Protein AF-A0AAN6DQ39-F1 (afdb_monomer)

Foldseek 3Di:
DDDDDDDPVVVVLVVLLLVLQQLAWEFEWEAFQLAWIFHTDIDRSNQPLFPVSVVVRCVVPAVLLVDCSFQPDPVSSVPVVVFWQAKKKWWAQQAPPDDPQSLQFLTDIDGPVPRVVSNVRCCRPRRVGDDSYIYMYIYTYNPQGDDVSVVVVSVVNRCVRNVNDFSDRDYDDDPDDPVRIDDDDGPDVRRDDDDRPDLPPRDPDDPSSVVVCVVVVVDDDPDPPPPPPDD

Organism: NCBI:txid2486360

Secondary structure (DSSP, 8-state):
-----SSHHHHHHHHHHHHHHHH-EEEEEEEETTTEEPPPEEEEGGG-SSHHHHHHHHHTTS-GGG-HHHH-SHHHHS-TTSSSPPPEEEEE----SS-HHHHH-SEEEEETT-HHHHHHHHIIIIIS---SEEEEEEEE-SS--SHHHHHHHHHHHHHHHTTSS--PPPPPP-SS--TT-B----HHHHSPPP--S-TTTT-TT-HHHHHHHHHTT-S--S---------

Sequence (231 aa):
MEGVQTESSFAAKASNHSERSANVVFQVRVVGNNHNTTPFTMVQASKARKRDELWDEVVAKVPIVMDERYIGTEQQAANPFHGSSPPLYLLQETCTTQSHRMLHTRWAVMAWENASEYSRWYQRNVNEGTSNTLKIEIHFQNNLVGNEEYFKHYDVLVDAGLGKVTLEYHLVAPMEVNPFIAVVPGTSEWFPERDAIDYLAAGGGCPICKEKAETLGLTSGRNGKKKKAKR

Structure (mmCIF, N/CA/C/O backbone):
data_AF-A0AAN6DQ39-F1
#
_entry.id   AF-A0AAN6DQ39-F1
#
loop_
_atom_site.group_PDB
_atom_site.id
_atom_site.type_symbol
_atom_site.label_atom_id
_atom_site.label_alt_id
_atom_site.label_comp_id
_atom_site.label_asym_id
_atom_site.label_entity_id
_atom_site.label_seq_id
_atom_site.pdbx_PDB_ins_code
_atom_site.Cartn_x
_atom_site.Cartn_y
_atom_site.Cartn_z
_atom_site.occupancy
_atom_site.B_iso_or_equiv
_atom_site.auth_seq_id
_atom_site.auth_comp_id
_atom_site.auth_asym_id
_atom_site.auth_atom_id
_atom_site.pdbx_PDB_model_num
ATOM 1 N N . MET A 1 1 ? -19.027 -31.924 38.263 1.00 41.41 1 MET A N 1
ATOM 2 C CA . MET A 1 1 ? -19.445 -31.910 36.847 1.00 41.41 1 MET A CA 1
ATOM 3 C C . MET A 1 1 ? -19.034 -30.560 36.293 1.00 41.41 1 MET A C 1
ATOM 5 O O . MET A 1 1 ? -19.750 -29.590 36.491 1.00 41.41 1 MET A O 1
ATOM 9 N N . GLU A 1 2 ? -17.828 -30.478 35.739 1.00 39.72 2 GLU A N 1
ATOM 10 C CA . GLU A 1 2 ? -17.301 -29.252 35.132 1.00 39.72 2 GLU A CA 1
ATOM 11 C C . GLU A 1 2 ? -17.678 -29.244 33.650 1.00 39.72 2 GLU A C 1
ATOM 13 O O . GLU A 1 2 ? -17.518 -30.242 32.947 1.00 39.72 2 GLU A O 1
ATOM 18 N N . GLY A 1 3 ? -18.304 -28.147 33.228 1.0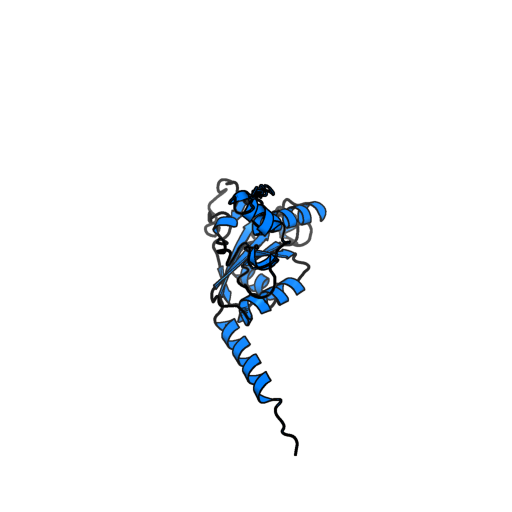0 45.66 3 GLY A N 1
ATOM 19 C CA . GLY A 1 3 ? -18.950 -28.008 31.932 1.00 45.66 3 GLY A CA 1
ATOM 20 C C . GLY A 1 3 ? -17.957 -27.799 30.796 1.00 45.66 3 GLY A C 1
ATOM 21 O O . GLY A 1 3 ? -17.109 -26.913 30.838 1.00 45.66 3 GLY A O 1
ATOM 22 N N . VAL A 1 4 ? -18.135 -28.602 29.752 1.00 52.88 4 VAL A N 1
ATOM 23 C CA . VAL A 1 4 ? -17.504 -28.480 28.439 1.00 52.88 4 VAL A CA 1
ATOM 24 C C . VAL A 1 4 ? -18.053 -27.228 27.741 1.00 52.88 4 VAL A C 1
ATOM 26 O O . VAL A 1 4 ? -19.181 -27.220 27.253 1.00 52.88 4 VAL A O 1
ATOM 29 N N . GLN A 1 5 ? -17.263 -26.155 27.700 1.00 53.72 5 GLN A N 1
ATOM 30 C CA . GLN A 1 5 ? -17.493 -24.976 26.856 1.00 53.72 5 GLN A CA 1
ATOM 31 C C . GLN A 1 5 ? -16.204 -24.632 26.106 1.00 53.72 5 GLN A C 1
ATOM 33 O O . GLN A 1 5 ? -15.481 -23.727 26.509 1.00 53.72 5 GLN A O 1
ATOM 38 N N . THR A 1 6 ? -15.889 -25.330 25.013 1.00 53.44 6 THR A N 1
ATOM 39 C CA . THR A 1 6 ? -14.708 -24.952 24.208 1.00 53.44 6 THR A CA 1
ATOM 40 C C . THR A 1 6 ? -14.838 -25.109 22.697 1.00 53.44 6 THR A C 1
ATOM 42 O O . THR A 1 6 ? -14.035 -24.507 21.997 1.00 53.44 6 THR A O 1
ATOM 45 N N . GLU A 1 7 ? -15.841 -25.793 22.142 1.00 53.00 7 GLU A N 1
ATOM 46 C CA . GLU A 1 7 ? -15.842 -26.048 20.685 1.00 53.00 7 GLU A CA 1
ATOM 47 C C . GLU A 1 7 ? -16.740 -25.105 19.862 1.00 53.00 7 GLU A C 1
ATOM 49 O O . GLU A 1 7 ? -16.399 -24.772 18.726 1.00 53.00 7 GLU A O 1
ATOM 54 N N . SER A 1 8 ? -17.837 -24.572 20.418 1.00 54.66 8 SER A N 1
ATOM 55 C CA . SER A 1 8 ? -18.773 -23.752 19.620 1.00 54.66 8 SER A CA 1
ATOM 56 C C . SER A 1 8 ? -18.291 -22.318 19.348 1.00 54.66 8 SER A C 1
ATOM 58 O O . SER A 1 8 ? -18.644 -21.730 18.326 1.00 54.66 8 SER A O 1
ATOM 60 N N . SER A 1 9 ? -17.446 -21.748 20.216 1.00 55.12 9 SER A N 1
ATOM 61 C CA . SER A 1 9 ? -16.975 -20.360 20.080 1.00 55.12 9 SER A CA 1
ATOM 62 C C . SER A 1 9 ? -15.869 -20.193 19.032 1.00 55.12 9 SER A C 1
ATOM 64 O O . SER A 1 9 ? -15.769 -19.136 18.405 1.00 55.12 9 SER A O 1
ATOM 66 N N . PHE A 1 10 ? -15.065 -21.235 18.796 1.00 54.59 10 PHE A N 1
ATOM 67 C CA . PHE A 1 10 ? -14.030 -21.236 17.760 1.00 54.59 10 PHE A CA 1
ATOM 68 C C . PHE A 1 10 ? -14.623 -21.406 16.359 1.00 54.59 10 PHE A C 1
ATOM 70 O O . PHE A 1 10 ? -14.212 -20.696 15.441 1.00 54.59 10 PHE A O 1
ATOM 77 N N . ALA A 1 11 ? -15.634 -22.268 16.203 1.00 57.00 11 ALA A N 1
ATOM 78 C CA . ALA A 1 11 ? -16.328 -22.452 14.929 1.00 57.00 11 ALA A CA 1
ATOM 79 C C . ALA A 1 11 ? -17.027 -21.160 14.460 1.00 57.00 11 ALA A C 1
ATOM 81 O O . ALA A 1 11 ? -16.877 -20.769 13.304 1.00 57.00 11 ALA A O 1
ATOM 82 N N . ALA A 1 12 ? -17.699 -20.445 15.370 1.00 58.09 12 ALA A N 1
ATOM 83 C CA . ALA A 1 12 ? -18.373 -19.181 15.060 1.00 58.09 12 ALA A CA 1
ATOM 84 C C . ALA A 1 12 ? -17.400 -18.037 14.703 1.00 58.09 12 ALA A C 1
ATOM 86 O O . ALA A 1 12 ? -17.708 -17.185 13.871 1.00 58.09 12 ALA A O 1
ATOM 87 N N . LYS A 1 13 ? -16.200 -18.001 15.301 1.00 58.19 13 LYS A N 1
ATOM 88 C CA . LYS A 1 13 ? -15.166 -17.023 14.918 1.00 58.19 13 LYS A CA 1
ATOM 89 C C . LYS A 1 13 ? -14.570 -17.335 13.544 1.00 58.19 13 LYS A C 1
ATOM 91 O O . LYS A 1 13 ? -14.389 -16.422 12.742 1.00 58.19 13 LYS A O 1
ATOM 96 N N . ALA A 1 14 ? -14.297 -18.607 13.254 1.00 60.47 14 ALA A N 1
ATOM 97 C CA . ALA A 1 14 ? -13.744 -19.024 11.966 1.00 60.47 14 ALA A CA 1
ATOM 98 C C . ALA A 1 14 ? -14.723 -18.789 10.798 1.00 60.47 14 ALA A C 1
ATOM 100 O O . ALA A 1 14 ? -14.299 -18.312 9.743 1.00 60.47 14 ALA A O 1
ATOM 101 N N . SER A 1 15 ? -16.025 -19.049 10.991 1.00 60.03 15 SER A N 1
ATOM 102 C CA . SER A 1 15 ? -17.050 -18.785 9.969 1.00 60.03 15 SER A CA 1
ATOM 103 C C . SER A 1 15 ? -17.153 -17.292 9.646 1.00 60.03 15 SER A C 1
ATOM 105 O O . SER A 1 15 ? -17.076 -16.918 8.474 1.00 60.03 15 SER A O 1
ATOM 107 N N . ASN A 1 16 ? -17.188 -16.440 10.678 1.00 62.53 16 ASN A N 1
ATOM 108 C CA . ASN A 1 16 ? -17.304 -14.986 10.535 1.00 62.53 16 ASN A CA 1
ATOM 109 C C . ASN A 1 16 ? -16.099 -14.353 9.821 1.00 62.53 16 ASN A C 1
ATOM 111 O O . ASN A 1 16 ? -16.268 -13.427 9.027 1.00 62.53 16 ASN A O 1
ATOM 115 N N . HIS A 1 17 ? -14.879 -14.854 10.051 1.00 66.62 17 HIS A N 1
ATOM 116 C CA . HIS A 1 17 ? -13.700 -14.382 9.316 1.00 66.62 17 HIS A CA 1
ATOM 117 C C . HIS A 1 17 ? -13.766 -14.744 7.826 1.00 66.62 17 HIS A C 1
ATOM 119 O O . HIS A 1 17 ? -13.410 -13.926 6.974 1.00 66.62 17 HIS A O 1
ATOM 125 N N . SER A 1 18 ? -14.254 -15.944 7.496 1.00 68.00 18 SER A N 1
ATOM 126 C CA . SER A 1 18 ? -14.355 -16.382 6.101 1.00 68.00 18 SER A CA 1
ATOM 127 C C . SER A 1 18 ? -15.387 -15.568 5.311 1.00 68.00 18 SER A C 1
ATOM 129 O O . SER A 1 18 ? -15.065 -15.096 4.219 1.00 68.00 18 SER A O 1
ATOM 131 N N . GLU A 1 19 ? -16.563 -15.305 5.892 1.00 77.38 19 GLU A N 1
ATOM 132 C CA . GLU A 1 19 ? -17.628 -14.511 5.266 1.00 77.38 19 GLU A CA 1
ATOM 133 C C . GLU A 1 19 ? -17.202 -13.060 5.067 1.00 77.38 19 GLU A C 1
ATOM 135 O O . GLU A 1 19 ? -17.445 -12.465 4.018 1.00 77.38 19 GLU A O 1
ATOM 140 N N . ARG A 1 20 ? -16.490 -12.496 6.045 1.00 82.44 20 ARG A N 1
ATOM 141 C CA . ARG A 1 20 ? -15.967 -11.139 5.929 1.00 82.44 20 ARG A CA 1
ATOM 142 C C . ARG A 1 20 ? -14.971 -11.011 4.782 1.00 82.44 20 ARG A C 1
ATOM 144 O O . ARG A 1 20 ? -15.120 -10.117 3.955 1.00 82.44 20 ARG A O 1
ATOM 151 N N . SER A 1 21 ? -13.995 -11.916 4.696 1.00 80.56 21 SER A N 1
ATOM 152 C CA . SER A 1 21 ? -12.990 -11.889 3.623 1.00 80.56 21 SER A CA 1
ATOM 153 C C . SER A 1 21 ? -13.599 -11.990 2.217 1.00 80.56 21 SER A C 1
ATOM 155 O O . SER A 1 21 ? -13.006 -11.505 1.259 1.00 80.56 21 SER A O 1
ATOM 157 N N . ALA A 1 22 ? -14.788 -12.587 2.082 1.00 84.81 22 ALA A N 1
ATOM 158 C CA . ALA A 1 22 ? -15.509 -12.669 0.813 1.00 84.81 22 ALA A CA 1
ATOM 159 C C . ALA A 1 22 ? -16.185 -11.348 0.400 1.00 84.81 22 ALA A C 1
ATOM 161 O O . ALA A 1 22 ? -16.478 -11.164 -0.778 1.00 84.81 22 ALA A O 1
ATOM 162 N N . ASN A 1 23 ? -16.415 -10.440 1.351 1.00 89.69 23 ASN A N 1
ATOM 163 C CA . ASN A 1 23 ? -17.083 -9.155 1.132 1.00 89.69 23 ASN A CA 1
ATOM 164 C C . ASN A 1 23 ? -16.107 -7.972 1.026 1.00 89.69 23 ASN A C 1
ATOM 166 O O . ASN A 1 23 ? -16.523 -6.868 0.676 1.00 89.69 23 ASN A O 1
ATOM 170 N N . VAL A 1 24 ? -14.825 -8.185 1.340 1.00 94.94 24 VAL A N 1
ATOM 171 C CA . VAL A 1 24 ? -13.783 -7.161 1.229 1.00 94.94 24 VAL A CA 1
ATOM 172 C C . VAL A 1 24 ? -13.125 -7.237 -0.145 1.00 94.94 24 VAL A C 1
ATOM 174 O O . VAL A 1 24 ? -12.650 -8.293 -0.563 1.00 94.94 24 VAL A O 1
ATOM 177 N N . VAL A 1 25 ? -13.031 -6.093 -0.819 1.00 97.12 25 VAL A N 1
ATOM 178 C CA . VAL A 1 25 ? -12.389 -5.957 -2.127 1.00 97.12 25 VAL A CA 1
ATOM 179 C C . VAL A 1 25 ? -11.150 -5.076 -2.029 1.00 97.12 25 VAL A C 1
ATOM 181 O O . VAL A 1 25 ? -11.150 -4.024 -1.391 1.00 97.12 25 VAL A O 1
ATOM 184 N N . PHE A 1 26 ? -10.088 -5.487 -2.708 1.00 97.38 26 PHE A N 1
ATOM 185 C CA . PHE A 1 26 ? -8.888 -4.697 -2.908 1.00 97.38 26 PHE A CA 1
ATOM 186 C C . PHE A 1 26 ? -8.977 -3.921 -4.221 1.00 97.38 26 PHE A C 1
ATOM 188 O O . PHE A 1 26 ? -9.155 -4.513 -5.285 1.00 97.38 26 PHE A O 1
ATOM 195 N N . GLN A 1 27 ? -8.822 -2.602 -4.137 1.00 96.00 27 GLN A N 1
ATOM 196 C CA . GLN A 1 27 ? -8.538 -1.723 -5.268 1.00 96.00 27 GLN A CA 1
ATOM 197 C C . GLN A 1 27 ? -7.024 -1.635 -5.431 1.00 96.00 27 GLN A C 1
ATOM 199 O O . GLN A 1 27 ? -6.362 -0.896 -4.698 1.00 96.00 27 GLN A O 1
ATOM 204 N N . VAL A 1 28 ? -6.480 -2.408 -6.366 1.00 94.56 28 VAL A N 1
ATOM 205 C CA . VAL A 1 28 ? -5.034 -2.518 -6.570 1.00 94.56 28 VAL A CA 1
ATOM 206 C C . VAL A 1 28 ? -4.621 -1.727 -7.799 1.00 94.56 28 VAL A C 1
ATOM 208 O O . VAL A 1 28 ? -5.199 -1.921 -8.862 1.00 94.56 28 VAL A O 1
ATOM 211 N N . ARG A 1 29 ? -3.598 -0.880 -7.692 1.00 91.25 29 ARG A N 1
ATOM 212 C CA . ARG A 1 29 ? -2.930 -0.286 -8.861 1.00 91.25 29 ARG A CA 1
ATOM 213 C C . ARG A 1 29 ? -1.435 -0.562 -8.832 1.00 91.25 29 ARG A C 1
ATOM 215 O O . ARG A 1 29 ? -0.848 -0.692 -7.759 1.00 91.25 29 ARG A O 1
ATOM 222 N N . VAL A 1 30 ? -0.825 -0.634 -10.008 1.00 88.81 30 VAL A N 1
ATOM 223 C CA . VAL A 1 30 ? 0.619 -0.821 -10.142 1.00 88.81 30 VAL A CA 1
ATOM 224 C C . VAL A 1 30 ? 1.261 0.500 -10.540 1.00 88.81 30 VAL A C 1
ATOM 226 O O . VAL A 1 30 ? 0.832 1.131 -11.505 1.00 88.81 30 VAL A O 1
ATOM 229 N N . VAL A 1 31 ? 2.283 0.911 -9.797 1.00 86.44 31 VAL A N 1
ATOM 230 C CA . VAL A 1 31 ? 3.047 2.143 -9.997 1.00 86.44 31 VAL A CA 1
ATOM 231 C C . VAL A 1 31 ? 4.426 1.767 -10.524 1.00 86.44 31 VAL A C 1
ATOM 233 O O . VAL A 1 31 ? 5.137 1.004 -9.883 1.00 86.44 31 VAL A O 1
ATOM 236 N N . GLY A 1 32 ? 4.803 2.277 -11.691 1.00 82.19 32 GLY A N 1
ATOM 237 C CA . GLY A 1 32 ? 6.118 2.072 -12.291 1.00 82.19 32 GLY A CA 1
ATOM 238 C C . GLY A 1 32 ? 6.957 3.338 -12.178 1.00 82.19 32 GLY A C 1
ATOM 239 O O . GLY A 1 32 ? 6.502 4.427 -12.532 1.00 82.19 32 GLY A O 1
ATOM 240 N N . ASN A 1 33 ? 8.166 3.188 -11.647 1.00 76.75 33 ASN A N 1
ATOM 241 C CA . ASN A 1 33 ? 9.208 4.200 -11.494 1.00 76.75 33 ASN A CA 1
ATOM 242 C C . ASN A 1 33 ? 8.775 5.502 -10.809 1.00 76.75 33 ASN A C 1
ATOM 244 O O . ASN A 1 33 ? 9.464 6.498 -10.950 1.00 76.75 33 ASN A O 1
ATOM 248 N N . ASN A 1 34 ? 7.644 5.540 -10.096 1.00 75.12 34 ASN A N 1
ATOM 249 C CA . ASN A 1 34 ? 6.987 6.779 -9.636 1.00 75.12 34 ASN A CA 1
ATOM 250 C C . ASN A 1 34 ? 6.564 7.746 -10.762 1.00 75.12 34 ASN A C 1
ATOM 252 O O . ASN A 1 34 ? 6.410 8.940 -10.518 1.00 75.12 34 ASN A O 1
ATOM 256 N N . HIS A 1 35 ? 6.371 7.261 -11.988 1.00 72.75 35 HIS A N 1
ATOM 257 C CA . HIS A 1 35 ? 5.976 8.106 -13.125 1.00 72.75 35 HIS A CA 1
ATOM 258 C C . HIS A 1 35 ? 4.652 7.665 -13.754 1.00 72.75 35 HIS A C 1
ATOM 260 O O . HIS A 1 35 ? 3.896 8.494 -14.258 1.00 72.75 35 HIS A O 1
ATOM 266 N N . ASN A 1 36 ? 4.348 6.367 -13.723 1.00 74.75 36 ASN A N 1
ATOM 267 C CA . ASN A 1 36 ? 3.198 5.796 -14.419 1.00 74.75 36 ASN A CA 1
ATOM 268 C C . ASN A 1 36 ? 2.404 4.854 -13.520 1.00 74.75 36 ASN A C 1
ATOM 270 O O . ASN A 1 36 ? 2.964 4.132 -12.699 1.00 74.75 36 ASN A O 1
ATOM 274 N N . THR A 1 37 ? 1.085 4.835 -13.702 1.00 80.38 37 THR A N 1
ATOM 275 C CA . THR A 1 37 ? 0.186 3.972 -12.934 1.00 80.38 37 THR A CA 1
ATOM 276 C C . THR A 1 37 ? -0.789 3.245 -13.844 1.00 80.38 37 THR A C 1
ATOM 278 O O . THR A 1 37 ? -1.296 3.812 -14.811 1.00 80.38 37 THR A O 1
ATOM 281 N N . THR A 1 38 ? -1.108 2.003 -13.514 1.00 82.81 38 THR A N 1
ATOM 282 C CA . THR A 1 38 ? -2.198 1.290 -14.183 1.00 82.81 38 THR A CA 1
ATOM 283 C C . THR A 1 38 ? -3.546 1.784 -13.644 1.00 82.81 38 THR A C 1
ATOM 285 O O . THR A 1 38 ? -3.616 2.240 -12.495 1.00 82.81 38 THR A O 1
ATOM 288 N N . PRO A 1 39 ? -4.651 1.656 -14.403 1.00 82.38 39 PRO A N 1
ATOM 289 C CA . PRO A 1 39 ? -5.986 1.647 -13.830 1.00 82.38 39 PRO A CA 1
ATOM 290 C C . PRO A 1 39 ? -6.047 0.668 -12.657 1.00 82.38 39 PRO A C 1
ATOM 292 O O . PRO A 1 39 ? -5.315 -0.331 -12.621 1.00 82.38 39 PRO A O 1
ATOM 295 N N . PHE A 1 40 ? -6.915 0.953 -11.688 1.00 88.88 40 PHE A N 1
ATOM 296 C CA . PHE A 1 40 ? -7.095 0.028 -10.582 1.00 88.88 40 PHE A CA 1
ATOM 297 C C . PHE A 1 40 ? -7.793 -1.244 -11.073 1.00 88.88 40 PHE A C 1
ATOM 299 O O . PHE A 1 40 ? -8.723 -1.204 -11.879 1.00 88.88 40 PHE A O 1
ATOM 306 N N . THR A 1 41 ? -7.359 -2.379 -10.546 1.00 91.62 41 THR A N 1
ATOM 307 C CA . THR A 1 41 ? -8.012 -3.670 -10.705 1.00 91.62 41 THR A CA 1
ATOM 308 C C . THR A 1 41 ? -8.645 -4.092 -9.388 1.00 91.62 41 THR A C 1
ATOM 310 O O . THR A 1 41 ? -8.163 -3.746 -8.306 1.00 91.62 41 THR A O 1
ATOM 313 N N . MET A 1 42 ? -9.746 -4.830 -9.483 1.00 95.94 42 MET A N 1
ATOM 314 C CA . MET A 1 42 ? -10.457 -5.346 -8.320 1.00 95.94 42 MET A CA 1
ATOM 315 C C . MET A 1 42 ? -10.000 -6.776 -8.031 1.00 95.94 42 MET A C 1
ATOM 317 O O . MET A 1 42 ? -10.070 -7.668 -8.887 1.00 95.94 42 MET A O 1
ATOM 321 N N . VAL A 1 43 ? -9.547 -7.008 -6.802 1.00 96.62 43 VAL A N 1
ATOM 322 C CA . VAL A 1 43 ? -9.164 -8.333 -6.305 1.00 96.62 43 VAL A CA 1
ATOM 323 C C . VAL A 1 43 ? -9.986 -8.640 -5.064 1.00 96.62 43 VAL A C 1
ATOM 325 O O . VAL A 1 43 ? -10.045 -7.840 -4.140 1.00 96.62 43 VAL A O 1
ATOM 328 N N . GLN A 1 44 ? -10.643 -9.795 -5.038 1.00 97.19 44 GLN A N 1
ATOM 329 C CA . GLN A 1 44 ? -11.378 -10.219 -3.848 1.00 97.19 44 GLN A CA 1
ATOM 330 C C . GLN A 1 44 ? -10.397 -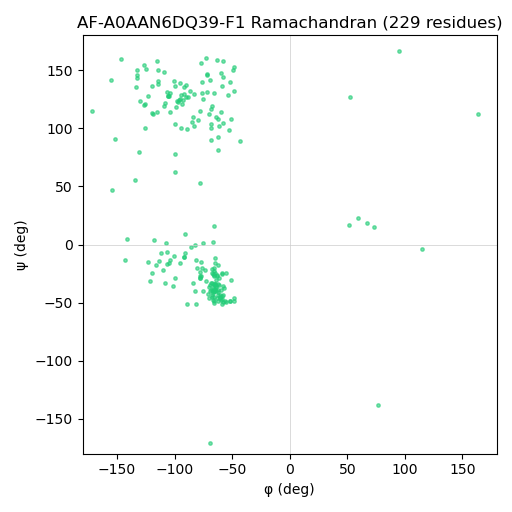10.628 -2.751 1.00 97.19 44 GLN A C 1
ATOM 332 O O . GLN A 1 44 ? -9.502 -11.433 -3.010 1.00 97.19 44 GLN A O 1
ATOM 337 N N . ALA A 1 45 ? -10.582 -10.133 -1.525 1.00 96.56 45 ALA A N 1
ATOM 338 C CA . ALA A 1 45 ? -9.665 -10.435 -0.427 1.00 96.56 45 ALA A CA 1
ATOM 339 C C . ALA A 1 45 ? -9.619 -11.938 -0.107 1.00 96.56 45 ALA A C 1
ATOM 341 O O . ALA A 1 45 ? -8.582 -12.453 0.312 1.00 96.56 45 ALA A O 1
ATOM 342 N N . SER A 1 46 ? -10.708 -12.672 -0.355 1.00 95.62 46 SER A N 1
ATOM 343 C CA . SER A 1 46 ? -10.759 -14.131 -0.204 1.00 95.62 46 SER A CA 1
ATOM 344 C C . SER A 1 46 ? -9.815 -14.891 -1.142 1.00 95.62 46 SER A C 1
ATOM 346 O O . SER A 1 46 ? -9.399 -15.994 -0.792 1.00 95.62 46 SER A O 1
ATOM 348 N N . LYS A 1 47 ? -9.472 -14.307 -2.298 1.00 96.06 47 LYS A N 1
ATOM 349 C CA . LYS A 1 47 ? -8.550 -14.869 -3.299 1.00 96.06 47 LYS A CA 1
ATOM 350 C C . LYS A 1 47 ? -7.099 -14.445 -3.094 1.00 96.06 47 LYS A C 1
ATOM 352 O O . LYS A 1 47 ? -6.229 -14.924 -3.800 1.00 96.06 47 LYS A O 1
ATOM 357 N N . ALA A 1 48 ? -6.861 -13.531 -2.162 1.00 96.06 48 ALA A N 1
ATOM 358 C CA . ALA A 1 48 ? -5.580 -12.887 -1.935 1.00 96.06 48 ALA A CA 1
ATOM 359 C C . ALA A 1 48 ? -5.277 -12.881 -0.431 1.00 96.06 48 ALA A C 1
ATOM 361 O O . ALA A 1 48 ? -5.107 -11.830 0.176 1.00 96.06 48 ALA A O 1
ATOM 362 N N . ARG A 1 49 ? -5.287 -14.059 0.205 1.00 95.12 49 ARG A N 1
ATOM 363 C CA . ARG A 1 49 ? -5.018 -14.196 1.650 1.00 95.12 49 ARG A CA 1
ATOM 364 C C . ARG A 1 49 ? -3.530 -14.111 1.953 1.00 95.12 49 ARG A C 1
ATOM 366 O O . ARG A 1 49 ? -3.142 -13.773 3.070 1.00 95.12 49 ARG A O 1
ATOM 373 N N . LYS A 1 50 ? -2.702 -14.423 0.961 1.00 94.69 50 LYS A N 1
ATOM 374 C CA . LYS A 1 50 ? -1.249 -14.282 0.997 1.00 94.69 50 LYS A CA 1
ATOM 375 C C . LYS A 1 50 ? -0.792 -13.245 -0.019 1.00 94.69 50 LYS A C 1
ATOM 377 O O . LYS A 1 50 ? -1.457 -13.006 -1.024 1.00 94.69 50 LYS A O 1
ATOM 382 N N . ARG A 1 51 ? 0.404 -12.702 0.213 1.00 93.50 51 ARG A N 1
ATOM 383 C CA . ARG A 1 51 ? 1.088 -11.800 -0.724 1.00 93.50 51 ARG A CA 1
ATOM 384 C C . ARG A 1 51 ? 1.171 -12.400 -2.133 1.00 93.50 51 ARG A C 1
ATOM 386 O O . ARG A 1 51 ? 0.836 -11.711 -3.084 1.00 93.50 51 ARG A O 1
ATOM 393 N N . ASP A 1 52 ? 1.598 -13.656 -2.262 1.00 90.12 52 ASP A N 1
ATOM 394 C CA . ASP A 1 52 ? 1.773 -14.288 -3.584 1.00 90.12 52 ASP A CA 1
ATOM 395 C C . ASP A 1 52 ? 0.449 -14.454 -4.322 1.00 90.12 52 ASP A C 1
ATOM 397 O O . ASP A 1 52 ? 0.361 -14.188 -5.510 1.00 90.12 52 ASP A O 1
ATOM 401 N N . GLU A 1 53 ? -0.613 -14.786 -3.594 1.00 94.56 53 GLU A N 1
ATOM 402 C CA . GLU A 1 53 ? -1.955 -14.902 -4.165 1.00 94.56 53 GLU A CA 1
ATOM 403 C C . GLU A 1 53 ? -2.471 -13.537 -4.656 1.00 94.56 53 GLU A C 1
ATOM 405 O O . GLU A 1 53 ? -3.072 -13.440 -5.725 1.00 94.56 53 GLU A O 1
ATOM 410 N N . LEU A 1 54 ? -2.198 -12.458 -3.905 1.00 94.38 54 LEU A N 1
ATOM 411 C CA . LEU A 1 54 ? -2.477 -11.093 -4.359 1.00 94.38 54 LEU A CA 1
ATOM 412 C C . LEU A 1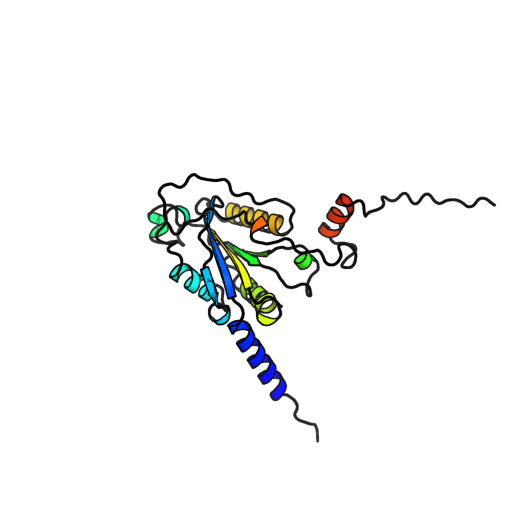 54 ? -1.709 -10.769 -5.642 1.00 94.38 54 LEU A C 1
ATOM 414 O O . LEU A 1 54 ? -2.279 -10.194 -6.567 1.00 94.38 54 LEU A O 1
ATOM 418 N N . TRP A 1 55 ? -0.422 -11.111 -5.677 1.00 91.12 55 TRP A N 1
ATOM 419 C CA . TRP A 1 55 ? 0.438 -10.878 -6.827 1.00 91.12 55 TRP A CA 1
ATOM 420 C C . TRP A 1 55 ? -0.099 -11.580 -8.077 1.00 91.12 55 TRP A C 1
ATOM 422 O O . TRP A 1 55 ? -0.336 -10.917 -9.088 1.00 91.12 55 TRP A O 1
ATOM 432 N N . ASP A 1 56 ? -0.391 -12.875 -7.975 1.00 89.69 56 ASP A N 1
ATOM 433 C CA . ASP A 1 56 ? -0.911 -13.695 -9.070 1.00 89.69 56 ASP A CA 1
ATOM 434 C C . ASP A 1 56 ? -2.236 -13.135 -9.624 1.00 89.69 56 ASP A C 1
ATOM 436 O O . ASP A 1 56 ? -2.414 -12.998 -10.837 1.00 89.69 56 ASP A O 1
ATOM 440 N N . GLU A 1 57 ? -3.154 -12.720 -8.743 1.00 93.31 57 GLU A N 1
ATOM 441 C CA . GLU A 1 57 ? -4.436 -12.113 -9.130 1.00 93.31 57 GLU A CA 1
ATOM 442 C C . GLU A 1 57 ? -4.295 -10.754 -9.834 1.00 93.31 57 GLU A C 1
ATOM 444 O O . GLU A 1 57 ? -5.183 -10.366 -10.606 1.00 93.31 57 GLU A O 1
ATOM 449 N N . VAL A 1 58 ? -3.222 -10.009 -9.553 1.00 90.50 58 VAL A N 1
ATOM 450 C CA . VAL A 1 58 ? -2.940 -8.711 -10.180 1.00 90.50 58 VAL A CA 1
ATOM 451 C C . VAL A 1 58 ? -2.305 -8.916 -11.547 1.00 90.50 58 VAL A C 1
ATOM 453 O O . VAL A 1 58 ? -2.810 -8.371 -12.528 1.00 90.50 58 VAL A O 1
ATOM 456 N N . VAL A 1 59 ? -1.247 -9.724 -11.647 1.00 86.69 59 VAL A N 1
ATOM 457 C CA . VAL A 1 59 ? -0.532 -9.934 -12.919 1.00 86.69 59 VAL A CA 1
ATOM 458 C C . VAL A 1 59 ? -1.370 -10.675 -13.957 1.00 86.69 59 VAL A C 1
ATOM 460 O O . VAL A 1 59 ? -1.184 -10.469 -15.152 1.00 86.69 59 VAL A O 1
ATOM 463 N N . ALA A 1 60 ? -2.361 -11.461 -13.527 1.00 86.75 60 ALA A N 1
ATOM 464 C CA . ALA A 1 60 ? -3.345 -12.057 -14.428 1.00 86.75 60 ALA A CA 1
ATOM 465 C C . ALA A 1 60 ? -4.258 -11.018 -15.114 1.00 86.75 60 ALA A C 1
ATOM 467 O O . ALA A 1 60 ? -4.841 -11.305 -16.158 1.00 86.75 60 ALA A O 1
ATOM 468 N N . LYS A 1 61 ? -4.416 -9.822 -14.529 1.00 87.31 61 LYS A N 1
ATOM 469 C CA . LYS A 1 61 ? -5.315 -8.758 -15.020 1.00 87.31 61 LYS A CA 1
ATOM 470 C C . LYS A 1 61 ? -4.567 -7.553 -15.580 1.00 87.31 61 LYS A C 1
ATOM 472 O O . LYS A 1 61 ? -5.146 -6.780 -16.339 1.00 87.31 61 LYS A O 1
ATOM 477 N N . VAL A 1 62 ? -3.315 -7.368 -15.177 1.00 82.06 62 VAL A N 1
ATOM 478 C CA . VAL A 1 62 ? -2.494 -6.215 -15.530 1.00 82.06 62 VAL A CA 1
ATOM 479 C C . VAL A 1 62 ? -1.269 -6.717 -16.301 1.00 82.06 62 VAL A C 1
ATOM 481 O O . VAL A 1 62 ? -0.425 -7.384 -15.702 1.00 82.06 62 VAL A O 1
ATOM 484 N N . PRO A 1 63 ? -1.134 -6.407 -17.605 1.00 73.56 63 PRO A N 1
ATOM 485 C CA . PRO A 1 63 ? -0.074 -6.947 -18.461 1.00 73.56 63 PRO A CA 1
ATOM 486 C C . PRO A 1 63 ? 1.281 -6.248 -18.233 1.00 73.56 63 PRO A C 1
ATOM 488 O O . PRO A 1 63 ? 1.918 -5.775 -19.168 1.00 73.56 63 PRO A O 1
ATOM 491 N N . ILE A 1 64 ? 1.738 -6.177 -16.980 1.00 72.69 64 ILE A N 1
ATOM 492 C CA . ILE A 1 64 ? 2.983 -5.495 -16.592 1.00 72.69 64 ILE A CA 1
ATOM 493 C C . ILE A 1 64 ? 4.227 -6.152 -17.193 1.00 72.69 64 ILE A C 1
ATOM 495 O O . ILE A 1 64 ? 5.191 -5.463 -17.490 1.00 72.69 64 ILE A O 1
ATOM 499 N N . VAL A 1 65 ? 4.191 -7.473 -17.407 1.00 64.50 65 VAL A N 1
ATOM 500 C CA . VAL A 1 65 ? 5.309 -8.279 -17.933 1.00 64.50 65 VAL A CA 1
ATOM 501 C C . VAL A 1 65 ? 5.536 -8.110 -19.435 1.00 64.50 65 VAL A C 1
ATOM 503 O O . VAL A 1 65 ? 6.438 -8.727 -19.985 1.00 64.50 65 VAL A O 1
ATOM 506 N N . MET A 1 66 ? 4.751 -7.257 -20.094 1.00 64.88 66 MET A N 1
ATOM 507 C CA . MET A 1 66 ? 4.930 -6.914 -21.506 1.00 64.88 66 MET A CA 1
ATOM 508 C C . MET A 1 66 ? 5.241 -5.425 -21.720 1.00 64.88 66 MET A C 1
ATOM 510 O O . MET A 1 66 ? 5.316 -4.985 -22.862 1.00 64.88 66 MET A O 1
ATOM 514 N N . ASP A 1 67 ? 5.397 -4.637 -20.648 1.00 68.38 67 ASP A N 1
ATOM 515 C CA . ASP A 1 67 ? 5.547 -3.184 -20.728 1.00 68.38 67 ASP A CA 1
ATOM 516 C C . ASP A 1 67 ? 6.891 -2.716 -20.146 1.00 68.38 67 ASP A C 1
ATOM 518 O O . ASP A 1 67 ? 7.141 -2.795 -18.940 1.00 68.38 67 ASP A O 1
ATOM 522 N N . GLU A 1 68 ? 7.763 -2.194 -21.010 1.00 66.38 68 GLU A N 1
ATOM 523 C CA . GLU A 1 68 ? 9.124 -1.744 -20.674 1.00 66.38 68 GLU A CA 1
ATOM 524 C C . GLU A 1 68 ? 9.174 -0.705 -19.539 1.00 66.38 68 GLU A C 1
ATOM 526 O O . GLU A 1 68 ? 10.151 -0.642 -18.787 1.00 66.38 68 GLU A O 1
ATOM 531 N N . ARG A 1 69 ? 8.087 0.051 -19.317 1.00 68.69 69 ARG A N 1
ATOM 532 C CA . ARG A 1 69 ? 7.987 1.012 -18.205 1.00 68.69 69 ARG A CA 1
ATOM 533 C C . ARG A 1 69 ? 7.985 0.347 -16.832 1.00 68.69 69 ARG A C 1
ATOM 535 O O . ARG A 1 69 ? 8.251 1.024 -15.842 1.00 68.69 69 ARG A O 1
ATOM 542 N N . TYR A 1 70 ? 7.655 -0.941 -16.756 1.00 69.19 70 TYR A N 1
ATOM 543 C CA . TYR A 1 70 ? 7.567 -1.698 -15.505 1.00 69.19 70 TYR A CA 1
ATOM 544 C C . TYR A 1 70 ? 8.706 -2.704 -15.345 1.00 69.19 70 TYR A C 1
ATOM 546 O O . TYR A 1 70 ? 9.160 -2.924 -14.224 1.00 69.19 70 TYR A O 1
ATOM 554 N N . ILE A 1 71 ? 9.188 -3.288 -16.443 1.00 61.34 71 ILE A N 1
ATOM 555 C CA . ILE A 1 71 ? 10.176 -4.377 -16.404 1.00 61.34 71 ILE A CA 1
ATOM 556 C C . ILE A 1 71 ? 11.583 -3.895 -16.765 1.00 61.34 71 ILE A C 1
ATOM 558 O O . ILE A 1 71 ? 12.544 -4.602 -16.497 1.00 61.34 71 ILE A O 1
ATOM 562 N N . GLY A 1 72 ? 11.726 -2.687 -17.321 1.00 60.97 72 GLY A N 1
ATOM 563 C CA . GLY A 1 72 ? 13.014 -2.188 -17.796 1.00 60.97 72 GLY A CA 1
ATOM 564 C C . GLY A 1 72 ? 13.403 -2.816 -19.136 1.00 60.97 72 GLY A C 1
ATOM 565 O O . GLY A 1 72 ? 12.577 -2.915 -20.037 1.00 60.97 72 GLY A O 1
ATOM 566 N N . THR A 1 73 ? 14.669 -3.192 -19.297 1.00 58.50 73 THR A N 1
ATOM 567 C CA . THR A 1 73 ? 15.216 -3.689 -20.579 1.00 58.50 73 THR A CA 1
ATOM 568 C C . THR A 1 73 ? 14.733 -5.108 -20.927 1.00 58.50 73 THR A C 1
ATOM 570 O O . THR A 1 73 ? 14.349 -5.869 -20.041 1.00 58.50 73 THR A O 1
ATOM 573 N N . GLU A 1 74 ? 14.817 -5.525 -22.202 1.00 51.50 74 GLU A N 1
ATOM 574 C CA . GLU A 1 74 ? 14.433 -6.885 -22.656 1.00 51.50 74 GLU A CA 1
ATOM 575 C C . GLU A 1 74 ? 15.080 -8.025 -21.838 1.00 51.50 74 GLU A C 1
ATOM 577 O O . GLU A 1 74 ? 14.475 -9.079 -21.645 1.00 51.50 74 GLU A O 1
ATOM 582 N N . GLN A 1 75 ? 16.288 -7.820 -21.299 1.00 48.47 75 GLN A N 1
ATOM 583 C CA . GLN A 1 75 ? 16.959 -8.803 -20.437 1.00 48.47 75 GLN A CA 1
ATOM 584 C C . GLN A 1 75 ? 16.267 -8.985 -19.077 1.00 48.47 75 GLN A C 1
ATOM 586 O O . GLN A 1 75 ? 16.243 -10.097 -18.552 1.00 48.47 75 GLN A O 1
ATOM 591 N N . GLN A 1 76 ? 15.668 -7.926 -18.531 1.00 52.16 76 GLN A N 1
ATOM 592 C CA . GLN A 1 76 ? 14.871 -7.978 -17.303 1.00 52.16 76 GLN A CA 1
ATOM 593 C C . GLN A 1 76 ? 13.468 -8.552 -17.575 1.00 52.16 76 GLN A C 1
ATOM 595 O O . GLN A 1 76 ? 12.902 -9.212 -16.709 1.00 52.16 76 GLN A O 1
ATOM 600 N N . ALA A 1 77 ? 12.935 -8.411 -18.796 1.00 48.31 77 ALA A N 1
ATOM 601 C CA . ALA A 1 77 ? 11.680 -9.053 -19.207 1.00 48.31 77 ALA A CA 1
ATOM 602 C C . ALA A 1 77 ? 11.768 -10.591 -19.253 1.00 48.31 77 ALA A C 1
ATOM 604 O O . ALA A 1 77 ? 10.808 -11.279 -18.908 1.00 48.31 77 ALA A O 1
ATOM 605 N N . ALA A 1 78 ? 12.933 -11.139 -19.617 1.00 46.53 78 ALA A N 1
ATOM 606 C CA . ALA A 1 78 ? 13.170 -12.585 -19.650 1.00 46.53 78 ALA A CA 1
ATOM 607 C C . ALA A 1 78 ? 13.315 -13.220 -18.251 1.00 46.53 78 ALA A C 1
ATOM 609 O O . ALA A 1 78 ? 13.108 -14.425 -18.093 1.00 46.53 78 ALA A O 1
ATOM 610 N N . ASN A 1 79 ? 13.666 -12.427 -17.234 1.00 53.28 79 ASN A N 1
ATOM 611 C CA . ASN A 1 79 ? 13.674 -12.850 -15.839 1.00 53.28 79 ASN A CA 1
ATOM 612 C C . ASN A 1 79 ? 13.416 -11.638 -14.921 1.00 53.28 79 ASN A C 1
ATOM 614 O O . ASN A 1 79 ? 14.375 -10.987 -14.499 1.00 53.28 79 ASN A O 1
ATOM 618 N N . PRO A 1 80 ? 12.148 -11.346 -14.569 1.00 49.31 80 PRO A N 1
ATOM 619 C CA . PRO A 1 80 ? 11.763 -10.139 -13.824 1.00 49.31 80 PRO A CA 1
ATOM 620 C C . PRO A 1 80 ? 12.283 -10.096 -12.377 1.00 49.31 80 PRO A C 1
ATOM 622 O O . PRO A 1 80 ? 11.994 -9.154 -11.641 1.00 49.31 80 PRO A O 1
ATOM 625 N N . PHE A 1 81 ? 13.055 -11.102 -11.957 1.00 52.81 81 PHE A N 1
ATOM 626 C CA . PHE A 1 81 ? 13.748 -11.150 -10.670 1.00 52.81 81 PHE A CA 1
ATOM 627 C C . PHE A 1 81 ? 15.280 -11.073 -10.807 1.00 52.81 81 PHE A C 1
ATOM 629 O O . PHE A 1 81 ? 15.979 -10.947 -9.804 1.00 52.81 81 PHE A O 1
ATOM 636 N N . HIS A 1 82 ? 15.825 -11.123 -12.028 1.00 44.19 82 HIS A N 1
ATOM 637 C CA . HIS A 1 82 ? 17.260 -11.020 -12.296 1.00 44.19 82 HIS A CA 1
ATOM 638 C C . HIS A 1 82 ? 17.602 -9.588 -12.732 1.00 44.19 82 HIS A C 1
ATOM 640 O O . HIS A 1 82 ? 17.788 -9.292 -13.908 1.00 44.19 82 HIS A O 1
ATOM 646 N N . GLY A 1 83 ? 17.682 -8.681 -11.755 1.00 49.78 83 GLY A N 1
ATOM 647 C CA . GLY A 1 83 ? 18.205 -7.321 -11.948 1.00 49.78 83 GLY A CA 1
ATOM 648 C C . GLY A 1 83 ? 17.205 -6.178 -11.768 1.00 49.78 83 GLY A C 1
ATOM 649 O O . GLY A 1 83 ? 17.622 -5.026 -11.822 1.00 49.78 83 GLY A O 1
ATOM 650 N N . SER A 1 84 ? 15.924 -6.457 -11.534 1.00 58.19 84 SER A N 1
ATOM 651 C CA . SER A 1 84 ? 14.941 -5.478 -11.047 1.00 58.19 84 SER A CA 1
ATOM 652 C C . SER A 1 84 ? 14.812 -5.574 -9.530 1.00 58.19 84 SER A C 1
ATOM 654 O O . SER A 1 84 ? 14.782 -6.670 -8.965 1.00 58.19 84 SER A O 1
ATOM 656 N N . SER A 1 85 ? 14.726 -4.421 -8.864 1.00 68.81 85 SER A N 1
ATOM 657 C CA . SER A 1 85 ? 14.377 -4.384 -7.445 1.00 68.81 85 SER A CA 1
ATOM 658 C C . SER A 1 85 ? 12.997 -5.030 -7.244 1.00 68.81 85 SER A C 1
ATOM 660 O O . SER A 1 85 ? 12.086 -4.771 -8.038 1.00 68.81 85 SER A O 1
ATOM 662 N N . PRO A 1 86 ? 12.816 -5.879 -6.216 1.00 79.38 86 PRO A N 1
ATOM 663 C CA . PRO A 1 86 ? 11.527 -6.508 -5.965 1.00 79.38 86 PRO A CA 1
ATOM 664 C C . PRO A 1 86 ? 10.461 -5.444 -5.640 1.00 79.38 86 PRO A C 1
ATOM 666 O O . PRO A 1 86 ? 10.809 -4.335 -5.236 1.00 79.38 86 PRO A O 1
ATOM 669 N N . PRO A 1 87 ? 9.159 -5.731 -5.798 1.00 86.81 87 PRO A N 1
ATOM 670 C CA . PRO A 1 87 ? 8.145 -4.703 -5.604 1.00 86.81 87 PRO A CA 1
ATOM 671 C C . PRO A 1 87 ? 7.951 -4.305 -4.135 1.00 86.81 87 PRO A C 1
ATOM 673 O O . PRO A 1 87 ? 8.008 -5.139 -3.224 1.00 86.81 87 PRO A O 1
ATOM 676 N N . LEU A 1 88 ? 7.632 -3.025 -3.924 1.00 91.00 88 LEU A N 1
ATOM 677 C CA . LEU A 1 88 ? 7.174 -2.480 -2.643 1.00 91.00 88 LEU A CA 1
ATOM 678 C C . LEU A 1 88 ? 5.654 -2.347 -2.635 1.00 91.00 88 LEU A C 1
ATOM 680 O O . LEU A 1 88 ? 5.060 -1.866 -3.593 1.00 91.00 88 LEU A O 1
ATOM 684 N N . TYR A 1 89 ? 5.014 -2.742 -1.541 1.00 93.75 89 TYR A N 1
ATOM 685 C CA . TYR A 1 89 ? 3.564 -2.656 -1.397 1.00 93.75 89 TYR A CA 1
ATOM 686 C C . TYR A 1 89 ? 3.209 -1.530 -0.444 1.00 93.75 89 TYR A C 1
ATOM 688 O O . TYR A 1 89 ? 3.728 -1.477 0.670 1.00 93.75 89 TYR A O 1
ATOM 696 N N . LEU A 1 90 ? 2.281 -0.674 -0.853 1.00 94.44 90 LEU A N 1
ATOM 697 C CA . LEU A 1 90 ? 1.612 0.273 0.027 1.00 94.44 90 LEU A CA 1
ATOM 698 C C . LEU A 1 90 ? 0.215 -0.263 0.292 1.00 94.44 90 LEU A C 1
ATOM 700 O O . LEU A 1 90 ? -0.610 -0.367 -0.614 1.00 94.44 90 LEU A O 1
ATOM 704 N N . LEU A 1 91 ? -0.034 -0.629 1.540 1.00 94.31 91 LEU A N 1
ATOM 705 C CA . LEU A 1 91 ? -1.263 -1.266 1.983 1.00 94.31 91 LEU A CA 1
ATOM 706 C C . LEU A 1 91 ? -2.046 -0.267 2.837 1.00 94.31 91 LEU A C 1
ATOM 708 O O . LEU A 1 91 ? -1.534 0.178 3.864 1.00 94.31 91 LEU A O 1
ATOM 712 N N . GLN A 1 92 ? -3.265 0.109 2.438 1.00 92.69 92 GLN A N 1
ATOM 713 C CA . GLN A 1 92 ? -4.070 1.072 3.202 1.00 92.69 92 GLN A CA 1
ATOM 714 C C . GLN A 1 92 ? -4.218 0.622 4.658 1.00 92.69 92 GLN A C 1
ATOM 716 O O . GLN A 1 92 ? -4.638 -0.506 4.922 1.00 92.69 92 GLN A O 1
ATOM 721 N N . GLU A 1 93 ? -3.924 1.511 5.605 1.00 88.12 93 GLU A N 1
ATOM 722 C CA . GLU A 1 93 ? -4.116 1.221 7.023 1.00 88.12 93 GLU A CA 1
ATOM 723 C C . GLU A 1 93 ? -5.439 1.831 7.496 1.00 88.12 93 GLU A C 1
ATOM 725 O O . GLU A 1 93 ? -5.665 3.039 7.433 1.00 88.12 93 GLU A O 1
ATOM 730 N N . THR A 1 94 ? -6.341 0.970 7.955 1.00 81.31 94 THR A N 1
ATOM 731 C CA . THR A 1 94 ? -7.675 1.328 8.455 1.00 81.31 94 THR A CA 1
ATOM 732 C C . THR A 1 94 ? -7.820 1.049 9.946 1.00 81.31 94 THR A C 1
ATOM 734 O O . THR A 1 94 ? -8.731 1.586 10.578 1.00 81.31 94 THR A O 1
ATOM 737 N N . CYS A 1 95 ? -6.901 0.283 10.551 1.00 69.56 95 CYS A N 1
ATOM 738 C CA . CYS A 1 95 ? -6.932 -0.008 11.978 1.00 69.56 95 CYS A CA 1
ATOM 739 C C . CYS A 1 95 ? -6.695 1.271 12.795 1.00 69.56 95 CYS A C 1
ATOM 741 O O . CYS A 1 95 ? -5.764 2.039 12.536 1.00 69.56 95 CYS A O 1
ATOM 743 N N . THR A 1 96 ? -7.556 1.527 13.780 1.00 63.88 96 THR A N 1
ATOM 744 C CA . THR A 1 96 ? -7.432 2.641 14.740 1.00 63.88 96 THR A CA 1
ATOM 745 C C . THR A 1 96 ? -7.002 2.173 16.132 1.00 63.88 96 THR A C 1
ATOM 747 O O . THR A 1 96 ? -6.753 2.997 17.006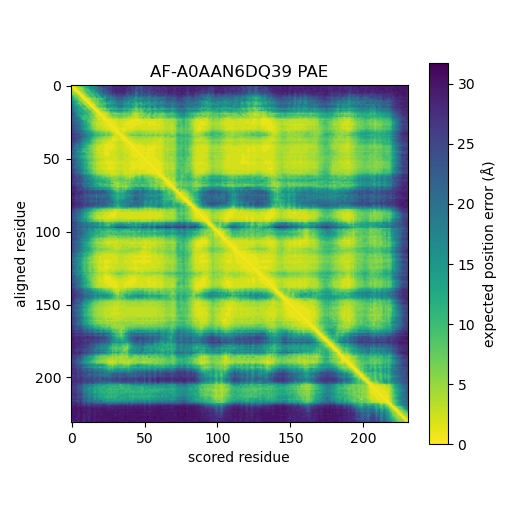 1.00 63.88 96 THR A O 1
ATOM 750 N N . THR A 1 97 ? -6.922 0.862 16.377 1.00 58.28 97 THR A N 1
ATOM 751 C CA . THR A 1 97 ? -7.023 0.324 17.742 1.00 58.28 97 THR A CA 1
ATOM 752 C C . THR A 1 97 ? -5.716 -0.175 18.356 1.00 58.28 97 THR A C 1
ATOM 754 O O . THR A 1 97 ? -5.670 -0.321 19.573 1.00 58.28 97 THR A O 1
ATOM 757 N N . GLN A 1 98 ? -4.650 -0.432 17.586 1.00 59.34 98 GLN A N 1
ATOM 758 C CA . GLN A 1 98 ? -3.514 -1.215 18.113 1.00 59.34 98 GLN A CA 1
ATOM 759 C C . GLN A 1 98 ? -2.162 -0.494 18.231 1.00 59.34 98 GLN A C 1
ATOM 761 O O . GLN A 1 98 ? -1.306 -0.958 18.980 1.00 59.34 98 GLN A O 1
ATOM 766 N N . SER A 1 99 ? -1.928 0.647 17.572 1.00 66.75 99 SER A N 1
ATOM 767 C CA . SER A 1 99 ? -0.748 1.460 17.895 1.00 66.75 99 SER A CA 1
ATOM 768 C C . SER A 1 99 ? -0.932 2.925 17.537 1.00 66.75 99 SER A C 1
ATOM 770 O O . SER A 1 99 ? -1.461 3.268 16.482 1.00 66.75 99 SER A O 1
ATOM 772 N N . HIS A 1 100 ? -0.420 3.795 18.403 1.00 70.38 100 HIS A N 1
ATOM 773 C CA . HIS A 1 100 ? -0.428 5.231 18.174 1.00 70.38 100 HIS A CA 1
ATOM 774 C C . HIS A 1 100 ? 0.293 5.619 16.871 1.00 70.38 100 HIS A C 1
ATOM 776 O O . HIS A 1 100 ? -0.154 6.508 16.161 1.00 70.38 100 HIS A O 1
ATOM 782 N N . ARG A 1 101 ? 1.370 4.909 16.502 1.00 67.62 101 ARG A N 1
ATOM 783 C CA . ARG A 1 101 ? 2.067 5.119 15.222 1.00 67.62 101 ARG A CA 1
ATOM 784 C C . ARG A 1 101 ? 1.161 4.831 14.022 1.00 67.62 101 ARG A C 1
ATOM 786 O O . ARG A 1 101 ? 1.202 5.585 13.060 1.00 67.62 101 ARG A O 1
ATOM 793 N N . MET A 1 102 ? 0.330 3.789 14.095 1.00 70.25 102 MET A N 1
ATOM 794 C CA . MET A 1 102 ? -0.608 3.440 13.020 1.00 70.25 102 MET A CA 1
ATOM 795 C C . MET A 1 102 ? -1.726 4.475 12.835 1.00 70.25 102 MET A C 1
ATOM 797 O O . MET A 1 102 ? -2.291 4.560 11.749 1.00 70.25 102 MET A O 1
ATOM 801 N N . LEU A 1 103 ? -2.023 5.296 13.852 1.00 69.50 103 LEU A N 1
ATOM 802 C CA . LEU A 1 103 ? -2.954 6.425 13.708 1.00 69.50 103 LEU A CA 1
ATOM 803 C C . LEU A 1 103 ? -2.415 7.513 12.772 1.00 69.50 103 LEU A C 1
ATOM 805 O O . LEU A 1 103 ? -3.202 8.242 12.179 1.00 69.50 103 LEU A O 1
ATOM 809 N N . HIS A 1 104 ? -1.090 7.605 12.633 1.00 72.06 104 HIS A N 1
ATOM 810 C CA . HIS A 1 104 ? -0.427 8.619 11.808 1.00 72.06 104 HIS A CA 1
ATOM 811 C C . HIS A 1 104 ? -0.099 8.134 10.401 1.00 72.06 104 HIS A C 1
ATOM 813 O O . HIS A 1 104 ? 0.199 8.946 9.534 1.00 72.06 104 HIS A O 1
ATOM 819 N N . THR A 1 105 ? -0.125 6.823 10.165 1.00 78.44 105 THR A N 1
ATOM 820 C CA . THR A 1 105 ? 0.185 6.259 8.852 1.00 78.44 105 THR A CA 1
ATOM 821 C C . THR A 1 105 ? -1.063 6.180 7.981 1.00 78.44 105 THR A C 1
ATOM 823 O O . THR A 1 105 ? -2.053 5.555 8.370 1.00 78.44 105 THR A O 1
ATOM 826 N N . ARG A 1 106 ? -0.985 6.736 6.770 1.00 84.50 106 ARG A N 1
ATOM 827 C CA . ARG A 1 106 ? -1.980 6.557 5.698 1.00 84.50 106 ARG A CA 1
ATOM 828 C C . ARG A 1 106 ? -1.961 5.125 5.134 1.00 84.50 106 ARG A C 1
ATOM 830 O O . ARG A 1 106 ? -3.002 4.564 4.791 1.00 84.50 106 ARG A O 1
ATOM 837 N N . TRP A 1 107 ? -0.774 4.520 5.081 1.00 90.44 107 TRP A N 1
ATOM 838 C CA . TRP A 1 107 ? -0.527 3.161 4.598 1.00 90.44 107 TRP A CA 1
ATOM 839 C C . TRP A 1 107 ? 0.615 2.488 5.367 1.00 90.44 107 TRP A C 1
ATOM 841 O O . TRP A 1 107 ? 1.468 3.153 5.958 1.00 90.44 107 TRP A O 1
ATOM 851 N N . ALA A 1 108 ? 0.652 1.160 5.320 1.00 90.19 108 ALA A N 1
ATOM 852 C CA . ALA A 1 108 ? 1.816 0.362 5.673 1.00 90.19 108 ALA A CA 1
ATOM 853 C C . ALA A 1 108 ? 2.663 0.113 4.419 1.00 90.19 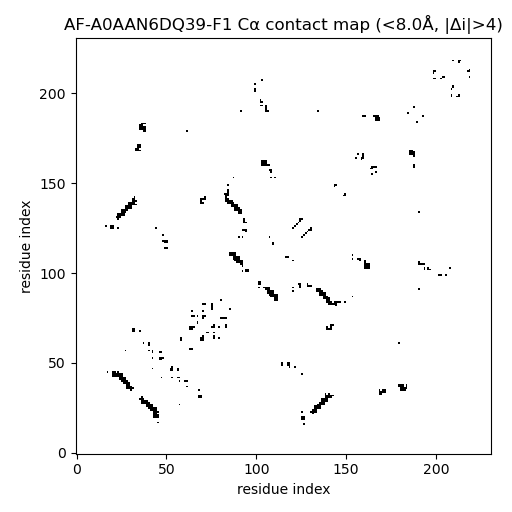108 ALA A C 1
ATOM 855 O O . ALA A 1 108 ? 2.120 -0.215 3.365 1.00 90.19 108 ALA A O 1
ATOM 856 N N . VAL A 1 109 ? 3.985 0.255 4.533 1.00 92.00 109 VAL A N 1
ATOM 857 C CA . VAL A 1 109 ? 4.924 -0.132 3.472 1.00 92.00 109 VAL A CA 1
ATOM 858 C C . VAL A 1 109 ? 5.415 -1.543 3.764 1.00 92.00 109 VAL A C 1
ATOM 860 O O . VAL A 1 109 ? 5.861 -1.834 4.873 1.00 92.00 109 VAL A O 1
ATOM 863 N N . MET A 1 110 ? 5.336 -2.425 2.777 1.00 93.06 110 MET A N 1
ATOM 864 C CA . MET A 1 110 ? 5.779 -3.806 2.888 1.00 93.06 110 MET A CA 1
ATOM 865 C C . MET A 1 110 ? 6.767 -4.129 1.770 1.00 93.06 110 MET A C 1
ATOM 867 O O . MET A 1 110 ? 6.444 -4.058 0.585 1.00 93.06 110 MET A O 1
ATOM 871 N N . ALA A 1 111 ? 7.969 -4.534 2.177 1.00 89.38 111 ALA A N 1
ATOM 872 C CA . ALA A 1 111 ? 8.964 -5.109 1.286 1.00 89.38 111 ALA A CA 1
ATOM 873 C C . ALA A 1 111 ? 8.559 -6.518 0.841 1.00 89.38 111 ALA A C 1
ATOM 875 O O . ALA A 1 111 ? 8.008 -7.277 1.641 1.00 89.38 111 ALA A O 1
ATOM 876 N N . TRP A 1 112 ? 8.902 -6.885 -0.396 1.00 86.44 112 TRP A N 1
ATOM 877 C CA . TRP A 1 112 ? 8.611 -8.209 -0.954 1.00 86.44 112 TRP A CA 1
ATOM 878 C C . TRP A 1 112 ? 9.009 -9.358 -0.025 1.00 86.44 112 TRP A C 1
ATOM 880 O O . TRP A 1 112 ? 8.180 -10.212 0.270 1.00 86.44 112 TRP A O 1
ATOM 890 N N . GLU A 1 113 ? 10.233 -9.339 0.507 1.00 84.81 113 GLU A N 1
ATOM 891 C CA . GLU A 1 113 ? 10.779 -10.380 1.395 1.00 84.81 113 GLU A CA 1
ATOM 892 C C . GLU A 1 113 ? 10.004 -10.537 2.717 1.00 84.81 113 GLU A C 1
ATOM 894 O O . GLU A 1 113 ? 10.105 -11.557 3.398 1.00 84.81 113 GLU A O 1
ATOM 899 N N . ASN A 1 114 ? 9.193 -9.548 3.104 1.00 88.75 114 ASN A N 1
ATOM 900 C CA . ASN A 1 114 ? 8.495 -9.540 4.383 1.00 88.75 114 ASN A CA 1
ATOM 901 C C . ASN A 1 114 ? 7.026 -9.982 4.261 1.00 88.75 114 ASN A C 1
ATOM 903 O O . ASN A 1 114 ? 6.099 -9.251 4.613 1.00 88.75 114 ASN A O 1
ATOM 907 N N . ALA A 1 115 ? 6.806 -11.226 3.829 1.00 88.88 115 ALA A N 1
ATOM 908 C CA . ALA A 1 115 ? 5.464 -11.820 3.733 1.00 88.88 115 ALA A CA 1
ATOM 909 C C . ALA A 1 115 ? 4.707 -11.857 5.080 1.00 88.88 115 ALA A C 1
ATOM 911 O O . ALA A 1 115 ? 3.471 -11.881 5.120 1.00 88.88 115 ALA A O 1
ATOM 912 N N . SER A 1 116 ? 5.438 -11.845 6.200 1.00 91.19 116 SER A N 1
ATOM 913 C CA . SER A 1 116 ? 4.836 -11.808 7.536 1.00 91.19 116 SER A CA 1
ATOM 914 C C . SER A 1 116 ? 4.079 -10.504 7.794 1.00 91.19 116 SER A C 1
ATOM 916 O O . SER A 1 116 ? 3.027 -10.523 8.435 1.00 91.19 116 SER A O 1
ATOM 918 N N . GLU A 1 117 ? 4.556 -9.386 7.242 1.00 90.69 117 GLU A N 1
ATOM 919 C CA . GLU A 1 117 ? 3.911 -8.087 7.409 1.00 90.69 117 GLU A CA 1
ATOM 920 C C . GLU A 1 117 ? 2.582 -8.019 6.651 1.00 90.69 117 GLU A C 1
ATOM 922 O O . GLU A 1 117 ? 1.603 -7.521 7.207 1.00 90.69 117 GLU A O 1
ATOM 927 N N . TYR A 1 118 ? 2.494 -8.639 5.464 1.00 94.25 118 TYR A N 1
ATOM 928 C CA . TYR A 1 118 ? 1.221 -8.819 4.754 1.00 94.25 118 TYR A CA 1
ATOM 929 C C . TYR A 1 118 ? 0.194 -9.531 5.629 1.00 94.25 118 TYR A C 1
ATOM 931 O O . TYR A 1 118 ? -0.937 -9.081 5.773 1.00 94.25 118 TYR A O 1
ATOM 939 N N . SER A 1 119 ? 0.603 -10.646 6.237 1.00 93.88 119 SER A N 1
ATOM 940 C CA . SER A 1 119 ? -0.291 -11.490 7.034 1.00 93.88 119 SER A CA 1
ATOM 941 C C . SER A 1 119 ? -0.832 -10.728 8.245 1.00 93.88 119 SER A C 1
ATOM 943 O O . SER A 1 119 ? -2.021 -10.804 8.558 1.00 93.88 119 SER A O 1
ATOM 945 N N . ARG A 1 120 ? 0.024 -9.930 8.899 1.00 91.75 120 ARG A N 1
ATOM 946 C CA . ARG A 1 120 ? -0.393 -9.050 9.999 1.00 91.75 120 ARG A CA 1
ATOM 947 C C . ARG A 1 120 ? -1.329 -7.948 9.514 1.00 91.75 120 ARG A C 1
ATOM 949 O O . ARG A 1 120 ? -2.343 -7.698 10.160 1.00 91.75 120 ARG A O 1
ATOM 956 N N . TRP A 1 121 ? -1.006 -7.294 8.399 1.00 93.50 121 TRP A N 1
ATOM 957 C CA . TRP A 1 121 ? -1.860 -6.263 7.813 1.00 93.50 121 TRP A CA 1
ATOM 958 C C . TRP A 1 121 ? -3.238 -6.818 7.432 1.00 93.50 121 TRP A C 1
ATOM 960 O O . TRP A 1 121 ? -4.249 -6.214 7.791 1.00 93.50 121 TRP A O 1
ATOM 970 N N . TYR A 1 122 ? -3.288 -7.988 6.789 1.00 94.44 122 TYR A N 1
ATOM 971 C CA . TYR A 1 122 ? -4.519 -8.662 6.378 1.00 94.44 122 TYR A CA 1
ATOM 972 C C . TYR A 1 122 ? -5.398 -8.972 7.590 1.00 94.44 122 TYR A C 1
ATOM 974 O O . TYR A 1 122 ? -6.580 -8.635 7.607 1.00 94.44 122 TYR A O 1
ATOM 982 N N . GLN A 1 123 ? -4.816 -9.544 8.647 1.00 91.38 123 GLN A N 1
ATOM 983 C CA . GLN A 1 123 ? -5.541 -9.809 9.886 1.00 91.38 123 GLN A CA 1
ATOM 984 C C . GLN A 1 123 ? -6.165 -8.523 10.458 1.00 91.38 123 GLN A C 1
ATOM 986 O O . GLN A 1 123 ? -7.362 -8.489 10.739 1.00 91.38 123 GLN A O 1
ATOM 991 N N . ARG A 1 124 ? -5.395 -7.434 10.559 1.00 89.31 124 ARG A N 1
ATOM 992 C CA . ARG A 1 124 ? -5.887 -6.170 11.134 1.00 89.31 124 ARG A CA 1
ATOM 993 C C . ARG A 1 124 ? -6.937 -5.466 10.271 1.00 89.31 124 ARG A C 1
ATOM 995 O O . ARG A 1 124 ? -7.870 -4.885 10.812 1.00 89.31 124 ARG A O 1
ATOM 1002 N N . ASN A 1 125 ? -6.781 -5.473 8.948 1.00 90.38 125 ASN A N 1
ATOM 1003 C CA . ASN A 1 125 ? -7.577 -4.629 8.047 1.00 90.38 125 ASN A CA 1
ATOM 1004 C C . ASN A 1 125 ? -8.716 -5.379 7.357 1.00 90.38 125 ASN A C 1
ATOM 1006 O O . ASN A 1 125 ? -9.792 -4.817 7.172 1.00 90.38 125 ASN A O 1
ATOM 1010 N N . VAL A 1 126 ? -8.510 -6.650 7.014 1.00 92.25 126 VAL A N 1
ATOM 1011 C CA . VAL A 1 126 ? -9.535 -7.480 6.369 1.00 92.25 126 VAL A CA 1
ATOM 1012 C C . VAL A 1 126 ? -10.380 -8.187 7.413 1.00 92.25 126 VAL A C 1
ATOM 1014 O O . VAL A 1 126 ? -11.604 -8.099 7.359 1.00 92.25 126 VAL A O 1
ATOM 1017 N N . ASN A 1 127 ? -9.746 -8.864 8.374 1.00 88.94 127 ASN A N 1
ATOM 1018 C CA . ASN A 1 127 ? -10.463 -9.701 9.339 1.00 88.94 127 ASN A CA 1
ATOM 1019 C C . ASN A 1 127 ? -11.045 -8.888 10.501 1.00 88.94 127 ASN A C 1
ATOM 1021 O O . ASN A 1 127 ? -12.164 -9.161 10.934 1.00 88.94 127 ASN A O 1
ATOM 1025 N N . GLU A 1 128 ? -10.297 -7.903 10.994 1.00 86.62 128 GLU A N 1
ATOM 1026 C CA . GLU A 1 128 ? -10.667 -7.084 12.157 1.00 86.62 128 GLU A CA 1
ATOM 1027 C C . GLU A 1 128 ? -11.131 -5.668 11.791 1.00 86.62 128 GLU A C 1
ATOM 1029 O O . GLU A 1 128 ? -11.737 -4.998 12.627 1.00 86.62 128 GLU A O 1
ATOM 1034 N N . GLY A 1 129 ? -10.861 -5.209 10.563 1.00 84.25 129 GLY A N 1
ATOM 1035 C CA . GLY A 1 129 ? -11.157 -3.844 10.128 1.00 84.25 129 GLY A CA 1
ATOM 1036 C C . GLY A 1 129 ? -12.654 -3.571 9.991 1.00 84.25 129 GLY A C 1
ATOM 1037 O O . GLY A 1 129 ? -13.498 -4.369 10.386 1.00 84.25 129 GLY A O 1
ATOM 1038 N N . THR A 1 130 ? -13.023 -2.427 9.423 1.00 84.06 130 THR A N 1
ATOM 1039 C CA . THR A 1 130 ? -14.432 -2.089 9.130 1.00 84.06 130 THR A CA 1
ATOM 1040 C C . THR A 1 130 ? -14.677 -1.773 7.661 1.00 84.06 130 THR A C 1
ATOM 1042 O O . THR A 1 130 ? -15.827 -1.797 7.231 1.00 84.06 130 THR A O 1
AT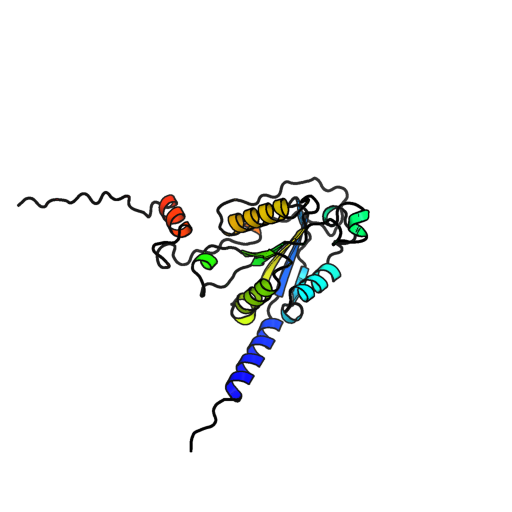OM 1045 N N . SER A 1 131 ? -13.623 -1.533 6.878 1.00 88.56 131 SER A N 1
ATOM 1046 C CA . SER A 1 131 ? -13.759 -1.220 5.460 1.00 88.56 131 SER A CA 1
ATOM 1047 C C . SER A 1 131 ? -14.075 -2.462 4.628 1.00 88.56 131 SER A C 1
ATOM 1049 O O . SER A 1 131 ? -13.478 -3.519 4.831 1.00 88.56 131 SER A O 1
ATOM 1051 N N . ASN A 1 132 ? -14.971 -2.306 3.653 1.00 92.75 132 ASN A N 1
ATOM 1052 C CA . ASN A 1 132 ? -15.232 -3.306 2.611 1.00 92.75 132 ASN A CA 1
ATOM 1053 C C . ASN A 1 132 ? -14.382 -3.077 1.356 1.00 92.75 132 ASN A C 1
ATOM 1055 O O . 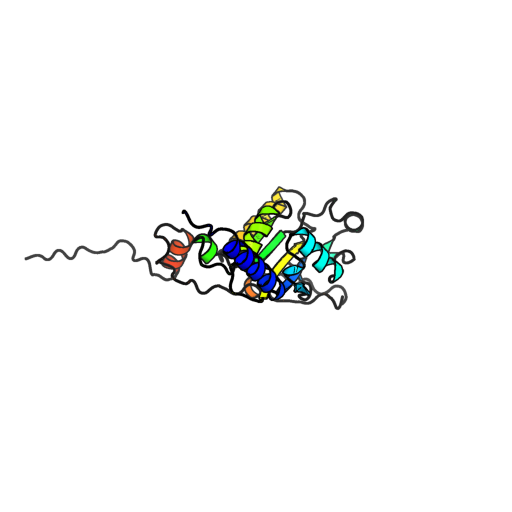ASN A 1 132 ? -14.319 -3.942 0.490 1.00 92.75 132 ASN A O 1
ATOM 1059 N N . THR A 1 133 ? -13.710 -1.929 1.263 1.00 94.19 133 THR A N 1
ATOM 1060 C CA . THR A 1 133 ? -12.814 -1.611 0.152 1.00 94.19 133 THR A CA 1
ATOM 1061 C C . THR A 1 133 ? -11.485 -1.138 0.711 1.00 94.19 133 THR A C 1
ATOM 1063 O O . THR A 1 133 ? -11.440 -0.181 1.484 1.00 94.19 133 THR A O 1
ATOM 1066 N N . LEU A 1 134 ? -10.398 -1.799 0.330 1.00 94.50 134 LEU A N 1
ATOM 1067 C CA . LEU A 1 134 ? -9.047 -1.423 0.736 1.00 94.50 134 LEU A CA 1
ATOM 1068 C C . LEU A 1 134 ? -8.212 -1.093 -0.494 1.00 94.50 134 LEU A C 1
ATOM 1070 O O . LEU A 1 134 ? -8.257 -1.803 -1.496 1.00 94.50 134 LEU A O 1
ATOM 1074 N N . LYS A 1 135 ? -7.448 -0.010 -0.420 1.00 95.44 135 LYS A N 1
ATOM 1075 C CA . LYS A 1 135 ? -6.548 0.419 -1.489 1.00 95.44 135 LYS A CA 1
ATOM 1076 C C . LYS A 1 135 ? -5.168 -0.201 -1.310 1.00 95.44 135 LYS A C 1
ATOM 1078 O O . LYS A 1 135 ? -4.640 -0.249 -0.198 1.00 95.44 135 LYS A O 1
ATOM 1083 N N . ILE A 1 136 ? -4.589 -0.657 -2.414 1.00 95.88 136 ILE A N 1
ATOM 1084 C CA . ILE A 1 136 ? -3.234 -1.199 -2.467 1.00 95.88 136 ILE A CA 1
ATOM 1085 C C . ILE A 1 136 ? -2.507 -0.584 -3.661 1.00 95.88 136 ILE A C 1
ATOM 1087 O O . ILE A 1 136 ? -3.056 -0.514 -4.762 1.00 95.88 136 ILE A O 1
ATOM 1091 N N . GLU A 1 137 ? -1.260 -0.174 -3.457 1.00 93.75 137 GLU A N 1
ATOM 1092 C CA . GLU A 1 137 ? -0.339 0.106 -4.557 1.00 93.75 137 GLU A CA 1
ATOM 1093 C C . GLU A 1 137 ? 0.815 -0.880 -4.542 1.00 93.75 137 GLU A C 1
ATOM 1095 O O . GLU A 1 137 ? 1.343 -1.208 -3.480 1.00 93.75 137 GLU A O 1
ATOM 1100 N N . ILE A 1 138 ? 1.223 -1.316 -5.728 1.00 92.12 138 ILE A N 1
ATOM 1101 C CA . ILE A 1 138 ? 2.414 -2.137 -5.923 1.00 92.12 138 ILE A CA 1
ATOM 1102 C C . ILE A 1 138 ? 3.399 -1.316 -6.746 1.00 92.12 138 ILE A C 1
ATOM 1104 O O . ILE A 1 138 ? 3.118 -0.974 -7.891 1.00 92.12 138 ILE A O 1
ATOM 1108 N N . HIS A 1 139 ? 4.528 -0.963 -6.147 1.00 87.88 139 HIS A N 1
ATOM 1109 C CA . HIS A 1 139 ? 5.548 -0.099 -6.723 1.00 87.88 139 HIS A CA 1
ATOM 1110 C C . HIS A 1 139 ? 6.671 -0.934 -7.330 1.00 87.88 139 HIS A C 1
ATOM 1112 O O . HIS A 1 139 ? 7.302 -1.730 -6.636 1.00 87.88 139 HIS A O 1
ATOM 1118 N N . PHE A 1 140 ? 6.929 -0.701 -8.614 1.00 81.62 140 PHE A N 1
ATOM 1119 C CA . PHE A 1 140 ? 8.056 -1.214 -9.382 1.00 81.62 140 PHE A CA 1
ATOM 1120 C C . PHE A 1 140 ? 9.040 -0.091 -9.612 1.00 81.62 140 PHE A C 1
ATOM 1122 O O . PHE A 1 140 ? 8.665 0.964 -10.115 1.00 81.62 140 PHE A O 1
ATOM 1129 N N . GLN A 1 141 ? 10.297 -0.328 -9.273 1.00 76.88 141 GLN A N 1
ATOM 1130 C CA . GLN A 1 141 ? 11.371 0.607 -9.557 1.00 76.88 141 GLN A CA 1
ATOM 1131 C C . GLN A 1 141 ? 12.450 -0.154 -10.316 1.00 76.88 141 GLN A C 1
ATOM 1133 O O . GLN A 1 141 ? 13.215 -0.924 -9.734 1.00 76.88 141 GLN A O 1
ATOM 1138 N N . ASN A 1 142 ? 12.462 0.011 -11.636 1.00 68.69 142 ASN A N 1
ATOM 1139 C CA . ASN A 1 142 ? 13.429 -0.649 -12.511 1.00 68.69 142 ASN A CA 1
ATOM 1140 C C . ASN A 1 142 ? 14.779 0.092 -12.549 1.00 68.69 142 ASN A C 1
ATOM 1142 O O . ASN A 1 142 ? 15.775 -0.461 -13.007 1.00 68.69 142 ASN A O 1
ATOM 1146 N N . ASN A 1 143 ? 14.806 1.325 -12.040 1.00 66.56 143 ASN A N 1
ATOM 1147 C CA . ASN A 1 143 ? 15.966 2.205 -11.984 1.00 66.56 143 ASN A CA 1
ATOM 1148 C C . ASN A 1 143 ? 16.770 2.088 -10.680 1.00 66.56 143 ASN A C 1
ATOM 1150 O O . ASN A 1 143 ? 17.864 2.640 -10.621 1.00 66.56 143 ASN A O 1
ATOM 1154 N N . LEU A 1 144 ? 16.250 1.404 -9.653 1.00 65.31 144 LEU A N 1
ATOM 1155 C CA . LEU A 1 144 ? 16.975 1.196 -8.398 1.00 65.31 144 LEU A CA 1
ATOM 1156 C C . LEU A 1 144 ? 17.904 -0.006 -8.549 1.00 65.31 144 LEU A C 1
ATOM 1158 O O . LEU A 1 144 ? 17.450 -1.154 -8.630 1.00 65.31 144 LEU A O 1
ATOM 1162 N N . VAL A 1 145 ? 19.205 0.268 -8.582 1.00 64.31 145 VAL A N 1
ATOM 1163 C CA . VAL A 1 145 ? 20.259 -0.734 -8.715 1.00 64.31 145 VAL A CA 1
ATOM 1164 C C . VAL A 1 145 ? 20.844 -1.010 -7.332 1.00 64.31 145 VAL A C 1
ATOM 1166 O O . VAL A 1 145 ? 21.648 -0.253 -6.793 1.00 64.31 145 VAL A O 1
ATOM 1169 N N . GLY A 1 146 ? 20.467 -2.153 -6.759 1.00 68.06 146 GLY A N 1
ATOM 1170 C CA . GLY A 1 146 ? 21.027 -2.657 -5.506 1.00 68.06 146 GLY A CA 1
ATOM 1171 C C . GLY A 1 146 ? 20.225 -2.308 -4.247 1.00 68.06 146 GLY A C 1
ATOM 1172 O O . GLY A 1 146 ? 19.329 -1.466 -4.233 1.00 68.06 146 GLY A O 1
ATOM 1173 N N . ASN A 1 147 ? 20.564 -2.997 -3.154 1.00 75.19 147 ASN A N 1
ATOM 1174 C CA . ASN A 1 147 ? 19.783 -2.974 -1.912 1.00 75.19 147 ASN A CA 1
ATOM 1175 C C . ASN A 1 147 ? 19.699 -1.585 -1.258 1.00 75.19 147 ASN A C 1
ATOM 1177 O O . ASN A 1 147 ? 18.687 -1.267 -0.641 1.00 75.19 147 ASN A O 1
ATOM 1181 N N . GLU A 1 148 ? 20.740 -0.756 -1.361 1.00 82.88 148 GLU A N 1
ATOM 1182 C CA . GLU A 1 148 ? 20.763 0.551 -0.690 1.00 82.88 148 GLU A CA 1
ATOM 1183 C C . GLU A 1 148 ? 19.725 1.519 -1.276 1.00 82.88 148 GLU A C 1
ATOM 1185 O O . GLU A 1 148 ? 18.989 2.165 -0.532 1.00 82.88 148 GLU A O 1
ATOM 1190 N N . GLU A 1 149 ? 19.625 1.599 -2.603 1.00 81.56 149 GLU A N 1
ATOM 1191 C CA . GLU A 1 149 ? 18.656 2.462 -3.284 1.00 81.56 149 GLU A CA 1
ATOM 1192 C C . GLU A 1 149 ? 17.216 1.993 -3.045 1.00 81.56 149 GLU A C 1
ATOM 1194 O O . GLU A 1 149 ? 16.324 2.809 -2.801 1.00 81.56 149 GLU A O 1
ATOM 1199 N N . TYR A 1 150 ? 17.007 0.675 -3.007 1.00 83.31 150 TYR A N 1
ATOM 1200 C CA . TYR A 1 150 ? 15.732 0.065 -2.641 1.00 83.31 150 TYR A CA 1
ATOM 1201 C C . TYR A 1 150 ? 15.256 0.488 -1.243 1.00 83.31 150 TYR A C 1
ATOM 1203 O O . TYR A 1 150 ? 14.118 0.935 -1.084 1.00 83.31 150 TYR A O 1
ATOM 1211 N N . PHE A 1 151 ? 16.123 0.404 -0.227 1.00 86.31 151 PHE A N 1
ATOM 1212 C CA . PHE A 1 151 ? 15.750 0.799 1.135 1.00 86.31 151 PHE A CA 1
ATOM 1213 C C . PHE A 1 151 ? 15.628 2.317 1.309 1.00 86.31 151 PHE A C 1
ATOM 1215 O O . PHE A 1 151 ? 14.752 2.765 2.043 1.00 86.31 151 PHE A O 1
ATOM 1222 N N . LYS A 1 152 ? 16.402 3.123 0.569 1.00 88.38 152 LYS A N 1
ATOM 1223 C CA . LYS A 1 152 ? 16.169 4.577 0.505 1.00 88.38 152 LYS A CA 1
ATOM 1224 C C . LYS A 1 152 ? 14.768 4.889 -0.017 1.00 88.38 152 LYS A C 1
ATOM 1226 O O . LYS A 1 152 ? 14.077 5.732 0.549 1.00 88.38 152 LYS A O 1
ATOM 1231 N N . HIS A 1 153 ? 14.326 4.201 -1.069 1.00 86.62 153 HIS A N 1
ATOM 1232 C CA . HIS A 1 153 ? 12.974 4.387 -1.585 1.00 86.62 153 HIS A CA 1
ATOM 1233 C C . HIS A 1 153 ? 11.910 3.910 -0.587 1.00 86.62 153 HIS A C 1
ATOM 1235 O O . HIS A 1 153 ? 10.932 4.620 -0.359 1.00 86.62 153 HIS A O 1
ATOM 1241 N N . TYR A 1 154 ? 12.130 2.767 0.070 1.00 90.06 154 TYR A N 1
ATOM 1242 C CA . TYR A 1 154 ? 11.282 2.299 1.168 1.00 90.06 154 TYR A CA 1
ATOM 1243 C C . TYR A 1 154 ? 11.099 3.379 2.248 1.00 90.06 154 TYR A C 1
ATOM 1245 O O . TYR A 1 154 ? 9.964 3.680 2.620 1.00 90.06 154 TYR A O 1
ATOM 1253 N N . ASP A 1 155 ? 12.186 4.003 2.709 1.00 90.06 155 ASP A N 1
ATOM 1254 C CA . ASP A 1 155 ? 12.140 5.034 3.751 1.00 90.06 155 ASP A CA 1
ATOM 1255 C C . ASP A 1 155 ? 11.361 6.278 3.303 1.00 90.06 155 ASP A C 1
ATOM 1257 O O . ASP A 1 155 ? 10.541 6.798 4.062 1.00 90.06 155 ASP A O 1
ATOM 1261 N N . VAL A 1 156 ? 11.523 6.706 2.045 1.00 89.19 156 VAL A N 1
ATOM 1262 C CA . VAL A 1 156 ? 10.742 7.814 1.467 1.00 89.19 156 VAL A CA 1
ATOM 1263 C C . VAL A 1 156 ? 9.243 7.494 1.462 1.00 89.19 156 VAL A C 1
ATOM 1265 O O . VAL A 1 156 ? 8.432 8.340 1.842 1.00 89.19 156 VAL A O 1
ATOM 1268 N N . LEU A 1 157 ? 8.852 6.272 1.083 1.00 89.12 157 LEU A N 1
ATOM 1269 C CA . LEU A 1 157 ? 7.446 5.846 1.102 1.00 89.12 157 LEU A CA 1
ATOM 1270 C C . LEU A 1 157 ? 6.891 5.783 2.532 1.00 89.12 157 LEU A C 1
ATOM 1272 O O . LEU A 1 157 ? 5.717 6.094 2.752 1.00 89.12 157 LEU A O 1
ATOM 1276 N N . VAL A 1 158 ? 7.715 5.396 3.511 1.00 88.56 158 VAL A N 1
ATOM 1277 C CA . VAL A 1 158 ? 7.338 5.401 4.932 1.00 88.56 158 VAL A CA 1
ATOM 1278 C C . VAL A 1 158 ? 7.116 6.828 5.423 1.00 88.56 158 VAL A C 1
ATOM 1280 O O . VAL A 1 158 ? 6.081 7.106 6.029 1.00 88.56 158 VAL A O 1
ATOM 1283 N N . ASP A 1 159 ? 8.045 7.741 5.152 1.00 87.62 159 ASP A N 1
ATOM 1284 C CA . ASP A 1 159 ? 7.933 9.139 5.571 1.00 87.62 159 ASP A CA 1
ATOM 1285 C C . ASP A 1 159 ? 6.749 9.847 4.902 1.00 87.62 159 ASP A C 1
ATOM 1287 O O . ASP A 1 159 ? 6.044 10.625 5.551 1.00 87.62 159 ASP A O 1
ATOM 1291 N N . ALA A 1 160 ? 6.457 9.516 3.644 1.00 85.75 160 ALA A N 1
ATOM 1292 C CA . ALA A 1 160 ? 5.274 9.999 2.944 1.00 85.75 160 ALA A CA 1
ATOM 1293 C C . ALA A 1 160 ? 3.972 9.472 3.558 1.00 85.75 160 ALA A C 1
ATOM 1295 O O . ALA A 1 160 ? 3.002 10.216 3.717 1.00 85.75 160 ALA A O 1
ATOM 1296 N N . GLY A 1 161 ? 3.962 8.202 3.971 1.00 84.94 161 GLY A N 1
ATOM 1297 C CA . GLY A 1 161 ? 2.831 7.598 4.673 1.00 84.94 161 GLY A CA 1
ATOM 1298 C C . GLY A 1 161 ? 2.560 8.256 6.023 1.00 84.94 161 GLY A C 1
ATOM 1299 O O . GLY A 1 161 ? 1.413 8.273 6.464 1.00 84.94 161 GLY A O 1
ATOM 1300 N N . LEU A 1 162 ? 3.592 8.832 6.646 1.00 81.38 162 LEU A N 1
ATOM 1301 C CA . LEU A 1 162 ? 3.513 9.632 7.873 1.00 81.38 162 LEU A CA 1
ATOM 1302 C C . LEU A 1 162 ? 3.200 11.116 7.619 1.00 81.38 162 LEU A C 1
ATOM 1304 O O . LEU A 1 162 ? 3.101 11.882 8.575 1.00 81.38 162 LEU A O 1
ATOM 1308 N N . GLY A 1 163 ? 3.076 11.536 6.358 1.00 78.31 163 GLY A N 1
ATOM 1309 C CA . GLY A 1 163 ? 2.821 12.926 5.981 1.00 78.31 163 GLY A CA 1
ATOM 1310 C C . GLY A 1 163 ? 4.014 13.872 6.156 1.00 78.31 163 GLY A C 1
ATOM 1311 O O . GLY A 1 163 ? 3.817 15.082 6.134 1.00 78.31 163 GLY A O 1
ATOM 1312 N N . LYS A 1 164 ? 5.239 13.357 6.331 1.00 81.81 164 LYS A N 1
ATOM 1313 C CA . LYS A 1 164 ? 6.450 14.193 6.455 1.00 81.81 164 LYS A CA 1
ATOM 1314 C C . LYS A 1 164 ? 6.947 14.726 5.116 1.00 81.81 164 LYS A C 1
ATOM 1316 O O . LYS A 1 164 ? 7.589 15.769 5.063 1.00 81.81 164 LYS A O 1
ATOM 1321 N N . VAL A 1 165 ? 6.682 13.982 4.046 1.00 83.81 165 VAL A N 1
ATOM 1322 C CA . VAL A 1 165 ? 7.007 14.363 2.670 1.00 83.81 165 VAL A CA 1
ATOM 1323 C C . VAL A 1 165 ? 5.790 14.137 1.783 1.00 83.81 165 VAL A C 1
ATOM 1325 O O . VAL A 1 165 ? 4.981 13.240 2.031 1.00 83.81 165 VAL A O 1
ATOM 1328 N N . THR A 1 166 ? 5.661 14.942 0.735 1.00 78.31 166 THR A N 1
ATOM 1329 C CA . THR A 1 166 ? 4.640 14.738 -0.293 1.00 78.31 166 THR A CA 1
ATOM 1330 C C . THR A 1 166 ? 5.248 13.924 -1.424 1.00 78.31 166 THR A C 1
ATOM 1332 O O . THR A 1 166 ? 6.232 14.340 -2.029 1.00 78.31 166 THR A O 1
ATOM 1335 N N . LEU A 1 167 ? 4.661 12.762 -1.715 1.00 73.94 167 LEU A N 1
ATOM 1336 C CA . LEU A 1 167 ? 4.970 12.027 -2.940 1.00 73.94 167 LEU A CA 1
ATOM 1337 C C . LEU A 1 167 ? 4.212 12.655 -4.101 1.00 73.94 167 LEU A C 1
ATOM 1339 O O . LEU A 1 167 ? 2.990 12.506 -4.203 1.00 73.94 167 LEU A O 1
ATOM 1343 N N . GLU A 1 168 ? 4.955 13.347 -4.954 1.00 69.44 168 GLU A N 1
ATOM 1344 C CA . GLU A 1 168 ? 4.484 13.846 -6.237 1.00 69.44 168 GLU A CA 1
ATOM 1345 C C . GLU A 1 168 ? 4.975 12.917 -7.345 1.00 69.44 168 GLU A C 1
ATOM 1347 O O . GLU A 1 168 ? 6.103 12.425 -7.311 1.00 69.44 168 GLU A O 1
ATOM 1352 N N . TYR A 1 169 ? 4.118 12.665 -8.329 1.00 65.38 169 TYR A N 1
ATOM 1353 C CA . TYR A 1 169 ? 4.520 11.964 -9.539 1.00 65.38 169 TYR A CA 1
ATOM 1354 C C . TYR A 1 169 ? 4.836 12.995 -10.613 1.00 65.38 169 TYR A C 1
ATOM 1356 O O . TYR A 1 169 ? 4.002 13.844 -10.938 1.00 65.38 169 TYR A O 1
ATOM 1364 N N . HIS A 1 170 ? 6.043 12.922 -11.168 1.00 55.72 170 HIS A N 1
ATOM 1365 C CA . HIS A 1 170 ? 6.417 13.752 -12.301 1.00 55.72 170 HIS A CA 1
ATOM 1366 C C . HIS A 1 170 ? 5.925 13.097 -13.593 1.00 55.72 170 HIS A C 1
ATOM 1368 O O . HIS A 1 170 ? 6.130 11.911 -13.839 1.00 55.72 170 HIS A O 1
ATOM 1374 N N . LEU A 1 171 ? 5.227 13.880 -14.409 1.00 50.31 171 LEU A N 1
ATOM 1375 C CA . LEU A 1 171 ? 4.657 13.431 -15.673 1.00 50.31 171 LEU A CA 1
ATOM 1376 C C . LEU A 1 171 ? 5.780 13.113 -16.667 1.00 50.31 171 LEU A C 1
ATOM 1378 O O . LEU A 1 171 ? 6.514 14.013 -17.072 1.00 50.31 171 LEU A O 1
ATOM 1382 N N . VAL A 1 172 ? 5.863 11.866 -17.128 1.00 54.31 172 VAL A N 1
ATOM 1383 C CA . VAL A 1 172 ? 6.537 11.556 -18.396 1.00 54.31 172 VAL A CA 1
ATOM 1384 C C . VAL A 1 172 ? 5.443 11.460 -19.451 1.00 54.31 172 VAL A C 1
ATOM 1386 O O . VAL A 1 172 ? 4.478 10.715 -19.276 1.00 54.31 172 VAL A O 1
ATOM 1389 N N . ALA A 1 173 ? 5.541 12.273 -20.507 1.00 51.03 173 ALA A N 1
ATOM 1390 C CA . ALA A 1 173 ? 4.560 12.282 -21.588 1.00 51.03 173 ALA A CA 1
ATOM 1391 C C . ALA A 1 173 ? 4.342 10.851 -22.121 1.00 51.03 173 ALA A C 1
ATOM 1393 O O . ALA A 1 173 ? 5.315 10.102 -22.235 1.00 51.03 173 ALA A O 1
ATOM 1394 N N . PRO A 1 174 ? 3.097 10.448 -22.433 1.00 50.50 174 PRO A N 1
ATOM 1395 C CA . PRO A 1 174 ? 2.822 9.090 -22.879 1.00 50.50 174 PRO A CA 1
ATOM 1396 C C . PRO A 1 174 ? 3.562 8.812 -24.195 1.00 50.50 174 PRO A C 1
ATOM 1398 O O . PRO A 1 174 ? 3.184 9.324 -25.247 1.00 50.50 174 PRO A O 1
ATOM 1401 N N . MET A 1 175 ? 4.617 7.995 -24.133 1.00 49.25 175 MET A N 1
ATOM 1402 C CA . MET A 1 175 ? 5.154 7.302 -25.302 1.00 49.25 175 MET A CA 1
ATOM 1403 C C . MET A 1 175 ? 4.112 6.267 -25.710 1.00 49.25 175 MET A C 1
ATOM 1405 O O . MET A 1 175 ? 3.985 5.254 -25.038 1.00 49.25 175 MET A O 1
ATOM 1409 N N . GLU A 1 176 ? 3.333 6.604 -26.739 1.00 55.03 176 GLU A N 1
ATOM 1410 C CA . GLU A 1 176 ? 2.301 5.791 -27.395 1.00 55.03 176 GLU A CA 1
ATOM 1411 C C . GLU A 1 176 ? 1.233 5.172 -26.462 1.00 55.03 176 GLU A C 1
ATOM 1413 O O . GLU A 1 176 ? 1.478 4.535 -25.439 1.00 55.03 176 GLU A O 1
ATOM 1418 N N . VAL A 1 177 ? -0.033 5.422 -26.792 1.00 51.41 177 VAL A N 1
ATOM 1419 C CA . VAL A 1 177 ? -1.181 5.178 -25.909 1.00 51.41 177 VAL A CA 1
ATOM 1420 C C . VAL A 1 177 ? -1.396 3.674 -25.693 1.00 51.41 177 VAL A C 1
ATOM 1422 O O . VAL A 1 177 ? -2.156 3.039 -26.417 1.00 51.41 177 VAL A O 1
ATOM 1425 N N . ASN A 1 178 ? -0.762 3.095 -24.671 1.00 55.78 178 ASN A N 1
ATOM 1426 C CA . ASN A 1 178 ? -1.215 1.834 -24.094 1.00 55.78 178 ASN A CA 1
ATOM 1427 C C . ASN A 1 178 ? -2.532 2.130 -23.343 1.00 55.78 178 ASN A C 1
ATOM 1429 O O . ASN A 1 178 ? -2.495 2.839 -22.334 1.00 55.78 178 ASN A O 1
ATOM 1433 N N . PRO A 1 179 ? -3.698 1.625 -23.800 1.00 57.03 179 PRO A N 1
ATOM 1434 C CA . PRO A 1 179 ? -5.001 1.942 -23.203 1.00 57.03 179 PRO A CA 1
ATOM 1435 C C . PRO A 1 179 ? -5.144 1.431 -21.761 1.00 57.03 179 PRO A C 1
ATOM 1437 O O . PRO A 1 179 ? -6.079 1.813 -21.060 1.00 57.03 179 PRO A O 1
ATOM 1440 N N . PHE A 1 180 ? -4.218 0.582 -21.308 1.00 57.38 180 PHE A N 1
ATOM 1441 C CA . PHE A 1 180 ? -4.161 0.061 -19.946 1.00 57.38 180 PHE A CA 1
ATOM 1442 C C . PHE A 1 180 ? -3.312 0.915 -19.003 1.00 57.38 180 PHE A C 1
ATOM 1444 O O . PHE A 1 180 ? -3.037 0.475 -17.889 1.00 57.38 180 PHE A O 1
ATOM 1451 N N . ILE A 1 181 ? -2.869 2.106 -19.413 1.00 58.81 181 ILE A N 1
ATOM 1452 C CA . ILE A 1 181 ? -2.081 3.010 -18.571 1.00 58.81 181 ILE A CA 1
ATOM 1453 C C . ILE A 1 181 ? -2.754 4.370 -18.547 1.00 58.81 181 ILE A C 1
ATOM 1455 O O . ILE A 1 181 ? -2.967 5.011 -19.573 1.00 58.81 181 ILE A O 1
ATOM 1459 N N . ALA A 1 182 ? -3.122 4.784 -17.340 1.00 60.09 182 ALA A N 1
ATOM 1460 C CA . ALA A 1 182 ? -3.821 6.027 -17.095 1.00 60.09 182 ALA A CA 1
ATOM 1461 C C . ALA A 1 182 ? -2.924 6.969 -16.293 1.00 60.09 182 ALA A C 1
ATOM 1463 O O . ALA A 1 182 ? -2.110 6.544 -15.470 1.00 60.09 182 ALA A O 1
ATOM 1464 N N . VAL A 1 183 ? -3.113 8.267 -16.506 1.00 61.06 183 VAL A N 1
ATOM 1465 C CA . VAL A 1 183 ? -2.631 9.283 -15.572 1.00 61.06 183 VAL A CA 1
ATOM 1466 C C . VAL A 1 183 ? -3.613 9.290 -14.405 1.00 61.06 183 VAL A C 1
ATOM 1468 O O . VAL A 1 183 ? -4.797 9.567 -14.594 1.00 61.06 183 VAL A O 1
ATOM 1471 N N . VAL A 1 184 ? -3.149 8.913 -13.218 1.00 60.19 184 VAL A N 1
ATOM 1472 C CA . VAL A 1 184 ? -3.987 8.750 -12.020 1.00 60.19 184 VAL A CA 1
ATOM 1473 C C . VAL A 1 184 ? -3.364 9.584 -10.896 1.00 60.19 184 VAL A C 1
ATOM 1475 O O . VAL A 1 184 ? -2.158 9.839 -10.939 1.00 60.19 184 VAL A O 1
ATOM 1478 N N . PRO A 1 185 ? -4.142 10.036 -9.898 1.00 66.81 185 PRO A N 1
ATOM 1479 C CA . PRO A 1 185 ? -3.618 10.947 -8.896 1.00 66.81 185 PRO A CA 1
ATOM 1480 C C . PRO A 1 185 ? -2.413 10.436 -8.106 1.00 66.81 185 PRO A C 1
ATOM 1482 O O . PRO A 1 185 ? -2.209 9.219 -7.978 1.00 66.81 185 PRO A O 1
ATOM 1485 N N . GLY A 1 186 ? -1.657 11.381 -7.535 1.00 74.75 186 GLY A N 1
ATOM 1486 C CA . GLY A 1 186 ? -0.504 11.129 -6.663 1.00 74.75 186 GLY A CA 1
ATOM 1487 C C . GLY A 1 186 ? -0.794 10.101 -5.567 1.00 74.75 186 GLY A C 1
ATOM 1488 O O . GLY A 1 186 ? -1.938 9.968 -5.132 1.00 74.75 186 GLY A O 1
ATOM 1489 N N . THR A 1 187 ? 0.223 9.379 -5.077 1.00 81.19 187 THR A N 1
ATOM 1490 C CA . THR A 1 187 ? 0.068 8.411 -3.964 1.00 81.19 187 THR A CA 1
ATOM 1491 C C . THR A 1 187 ? -0.689 9.021 -2.787 1.00 81.19 187 THR A C 1
ATOM 1493 O O . THR A 1 187 ? -1.622 8.423 -2.255 1.00 81.19 187 THR A O 1
ATOM 1496 N N . SER A 1 188 ? -0.313 10.247 -2.412 1.00 78.25 188 SER A N 1
ATOM 1497 C CA . SER A 1 188 ? -0.915 10.975 -1.291 1.00 78.25 188 SER A CA 1
ATOM 1498 C C . SER A 1 188 ? -2.385 11.335 -1.518 1.00 78.25 188 SER A C 1
ATOM 1500 O O . SER A 1 188 ? -3.119 11.491 -0.553 1.00 78.25 188 SER A O 1
ATOM 1502 N N . GLU A 1 189 ? -2.824 11.466 -2.771 1.00 80.38 189 GLU A N 1
ATOM 1503 C CA . GLU A 1 189 ? -4.234 11.694 -3.108 1.00 80.38 189 GLU A CA 1
ATOM 1504 C C . GLU A 1 189 ? -5.011 10.371 -3.158 1.00 80.38 189 GLU A C 1
ATOM 1506 O O . GLU A 1 189 ? -6.182 10.299 -2.781 1.00 80.38 189 GLU A O 1
ATOM 1511 N N . TRP A 1 190 ? -4.354 9.286 -3.578 1.00 83.75 190 TRP A N 1
ATOM 1512 C CA . TRP A 1 190 ? -4.974 7.968 -3.642 1.00 83.75 190 TRP A CA 1
ATOM 1513 C C . TRP A 1 190 ? -5.258 7.379 -2.263 1.00 83.75 190 TRP A C 1
ATOM 1515 O O . TRP A 1 190 ? -6.334 6.806 -2.062 1.00 83.75 190 TRP A O 1
ATOM 1525 N N . PHE A 1 191 ? -4.347 7.546 -1.307 1.00 83.44 191 PHE A N 1
ATOM 1526 C CA . PHE A 1 191 ? -4.581 7.212 0.094 1.00 83.44 191 PHE A CA 1
ATOM 1527 C C . PHE A 1 191 ? -5.058 8.457 0.849 1.00 83.44 191 PHE A C 1
ATOM 1529 O O . PHE A 1 191 ? -4.222 9.283 1.218 1.00 83.44 191 PHE A O 1
ATOM 1536 N N . PRO A 1 192 ? -6.373 8.608 1.102 1.00 70.00 192 PRO A N 1
ATOM 1537 C CA . PRO A 1 192 ? -6.877 9.794 1.779 1.00 70.00 192 PRO A CA 1
ATOM 1538 C C . PRO A 1 192 ? -6.255 9.935 3.170 1.00 70.00 192 PRO A C 1
ATOM 1540 O O . PRO A 1 192 ? -5.971 8.938 3.846 1.00 70.00 192 PRO A O 1
ATOM 1543 N N . GLU A 1 193 ? -6.068 11.182 3.606 1.00 66.38 193 GLU A N 1
ATOM 1544 C CA . GLU A 1 193 ? -5.684 11.452 4.986 1.00 66.38 193 GLU A CA 1
ATOM 1545 C C . GLU A 1 193 ? -6.712 10.871 5.954 1.00 66.38 193 GLU A C 1
ATOM 1547 O O . GLU A 1 193 ? -7.918 10.860 5.702 1.00 66.38 193 GLU A O 1
ATOM 1552 N N . ARG A 1 194 ? -6.211 10.377 7.085 1.00 67.88 194 ARG A N 1
ATOM 1553 C CA . ARG A 1 194 ? -7.059 9.969 8.196 1.00 67.88 194 ARG A CA 1
ATOM 1554 C C . ARG A 1 194 ? -7.317 11.198 9.054 1.00 67.88 194 ARG A C 1
ATOM 1556 O O . ARG A 1 194 ? -6.365 11.882 9.434 1.00 67.88 194 ARG A O 1
ATOM 1563 N N . ASP A 1 195 ? -8.575 11.427 9.417 1.00 57.91 195 ASP A N 1
ATOM 1564 C CA . ASP A 1 195 ? -8.893 12.346 10.505 1.00 57.91 195 ASP A CA 1
ATOM 1565 C C . ASP A 1 195 ? -8.206 11.816 11.765 1.00 57.91 195 ASP A C 1
ATOM 1567 O O . ASP A 1 195 ? -8.505 10.715 12.241 1.00 57.91 195 ASP A O 1
ATOM 1571 N N . ALA A 1 196 ? -7.224 12.552 12.285 1.00 56.41 196 ALA A N 1
ATOM 1572 C CA . ALA A 1 196 ? -6.570 12.121 13.506 1.00 56.41 196 ALA A CA 1
ATOM 1573 C C . ALA A 1 196 ? -7.576 12.235 14.651 1.00 56.41 196 ALA A C 1
ATOM 1575 O O . ALA A 1 196 ? -8.042 13.325 14.978 1.00 56.41 196 ALA A O 1
ATOM 1576 N N . ILE A 1 197 ? -7.905 11.090 15.245 1.00 54.69 197 ILE A N 1
ATOM 1577 C CA . ILE A 1 197 ? -9.006 10.986 16.207 1.00 54.69 197 ILE A CA 1
ATOM 1578 C C . ILE A 1 197 ? -8.727 11.793 17.485 1.00 54.69 197 ILE A C 1
ATOM 1580 O O . ILE A 1 197 ? -9.674 12.244 18.112 1.00 54.69 197 ILE A O 1
ATOM 1584 N N . ASP A 1 198 ? -7.463 12.051 17.832 1.00 54.91 198 ASP A N 1
ATOM 1585 C CA . ASP A 1 198 ? -7.067 13.075 18.806 1.00 54.91 198 ASP A CA 1
ATOM 1586 C C . ASP A 1 198 ? -5.532 13.221 18.788 1.00 54.91 198 ASP A C 1
ATOM 1588 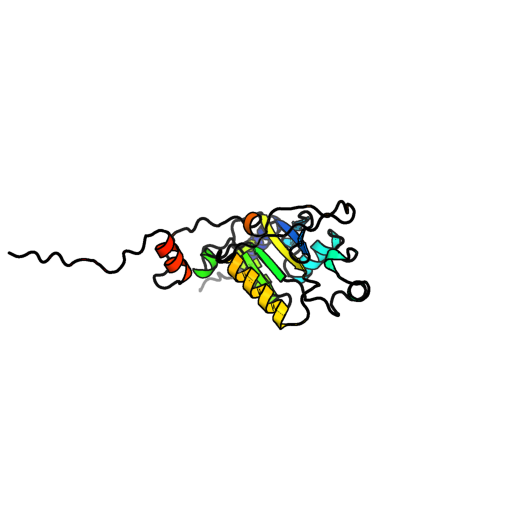O O . ASP A 1 198 ? -4.806 12.284 19.136 1.00 54.91 198 ASP A O 1
ATOM 1592 N N . TYR A 1 199 ? -5.005 14.379 18.376 1.00 56.97 199 TYR A N 1
ATOM 1593 C CA . TYR A 1 199 ? -3.554 14.616 18.320 1.00 56.97 199 TYR A CA 1
ATOM 1594 C C . TYR A 1 199 ? -2.882 14.608 19.706 1.00 56.97 199 TYR A C 1
ATOM 1596 O O . TYR A 1 199 ? -1.659 14.504 19.777 1.00 56.97 199 TYR A O 1
ATOM 1604 N N . LEU A 1 200 ? -3.646 14.716 20.799 1.00 56.00 200 LEU A N 1
ATOM 1605 C CA . LEU A 1 200 ? -3.132 14.876 22.161 1.00 56.00 200 LEU A CA 1
ATOM 1606 C C . LEU A 1 200 ? -3.552 13.748 23.118 1.00 56.00 200 LEU A C 1
ATOM 1608 O O . LEU A 1 200 ? -2.830 13.494 24.084 1.00 56.00 200 LEU A O 1
ATOM 1612 N N . ALA A 1 201 ? -4.655 13.034 22.869 1.00 51.78 201 ALA A N 1
ATOM 1613 C CA . ALA A 1 201 ? -5.155 12.033 23.823 1.00 51.78 201 ALA A CA 1
ATOM 1614 C C . ALA A 1 201 ? -4.396 10.695 23.845 1.00 51.78 201 ALA A C 1
ATOM 1616 O O . ALA A 1 201 ? -4.550 9.935 24.799 1.00 51.78 201 ALA A O 1
ATOM 1617 N N . ALA A 1 202 ? -3.567 10.382 22.843 1.00 51.41 202 ALA A N 1
ATOM 1618 C CA . ALA A 1 202 ? -3.036 9.021 22.679 1.00 51.41 202 ALA A CA 1
ATOM 1619 C C . ALA A 1 202 ? -1.542 8.824 23.023 1.00 51.41 202 ALA A C 1
ATOM 1621 O O . ALA A 1 202 ? -1.046 7.702 22.931 1.00 51.41 202 ALA A O 1
ATOM 1622 N N . GLY A 1 203 ? -0.814 9.855 23.469 1.00 53.97 203 GLY A N 1
ATOM 1623 C CA . GLY A 1 203 ? 0.536 9.648 24.006 1.00 53.97 203 GLY A CA 1
ATOM 1624 C C . GLY A 1 203 ? 1.388 10.907 24.096 1.00 53.97 203 GLY A C 1
ATOM 1625 O O . GLY A 1 203 ? 1.863 11.415 23.084 1.00 53.97 203 GLY A O 1
ATOM 1626 N N . GLY A 1 204 ? 1.686 11.349 25.320 1.00 53.28 204 GLY A N 1
ATOM 1627 C CA . GLY A 1 204 ? 2.503 12.538 25.615 1.00 53.28 204 GLY A CA 1
ATOM 1628 C C . GLY A 1 204 ? 3.986 12.470 25.205 1.00 53.28 204 GLY A C 1
ATOM 1629 O O . GLY A 1 204 ? 4.780 13.268 25.692 1.00 53.28 204 GLY A O 1
ATOM 1630 N N . GLY A 1 205 ? 4.374 11.528 24.339 1.00 65.25 205 GLY A N 1
ATOM 1631 C CA . GLY A 1 205 ? 5.754 11.316 23.893 1.00 65.25 205 GLY A CA 1
ATOM 1632 C C . GLY A 1 205 ? 5.916 10.958 22.413 1.00 65.25 205 GLY A C 1
ATOM 1633 O O . GLY A 1 205 ? 7.035 10.666 22.001 1.00 65.25 205 GLY A O 1
ATOM 1634 N N . CYS A 1 206 ? 4.851 10.957 21.601 1.00 73.31 206 CYS A N 1
ATOM 1635 C CA . CYS A 1 206 ? 5.009 10.698 20.169 1.00 73.31 206 CYS A CA 1
ATOM 1636 C C . CYS A 1 206 ? 5.595 11.927 19.450 1.00 73.31 206 CYS A C 1
ATOM 1638 O O . CYS A 1 206 ? 4.989 13.001 19.522 1.00 73.31 206 CYS A O 1
ATOM 1640 N N . PRO A 1 207 ? 6.717 11.786 18.713 1.00 75.00 207 PRO A N 1
ATOM 1641 C CA . PRO A 1 207 ? 7.304 12.892 17.958 1.00 75.00 207 PRO A CA 1
ATOM 1642 C C . PRO A 1 207 ? 6.339 13.519 16.945 1.00 75.00 207 PRO A C 1
ATOM 1644 O O . PRO A 1 207 ? 6.309 14.736 16.831 1.00 75.00 207 PRO A O 1
ATOM 1647 N N . ILE A 1 208 ? 5.499 12.710 16.286 1.00 73.00 208 ILE A N 1
ATOM 1648 C CA . ILE A 1 208 ? 4.556 13.175 15.253 1.00 73.00 208 ILE A CA 1
ATOM 1649 C C . ILE A 1 208 ? 3.430 14.008 15.872 1.00 73.00 208 ILE A C 1
ATOM 1651 O O . ILE A 1 208 ? 3.133 15.102 15.402 1.00 73.00 208 ILE A O 1
ATOM 1655 N N . CYS A 1 209 ? 2.831 13.536 16.971 1.00 74.88 209 CYS A N 1
ATOM 1656 C CA . CYS A 1 209 ? 1.850 14.329 17.717 1.00 74.88 209 CYS A CA 1
ATOM 1657 C C . CYS A 1 209 ? 2.439 15.634 18.233 1.00 74.88 209 CYS A C 1
ATOM 1659 O O . CYS A 1 209 ? 1.759 16.655 18.210 1.00 74.88 209 CYS A O 1
ATOM 1661 N N . LYS A 1 210 ? 3.693 15.604 18.694 1.00 75.69 210 LYS A N 1
ATOM 1662 C CA . LYS A 1 210 ? 4.382 16.792 19.187 1.00 75.69 210 LYS A CA 1
ATOM 1663 C C . LYS A 1 210 ? 4.617 17.808 18.069 1.00 75.69 210 LYS A C 1
ATOM 1665 O O . LYS A 1 210 ? 4.231 18.956 18.232 1.00 75.69 210 LYS A O 1
ATOM 1670 N N . GLU A 1 211 ? 5.181 17.381 16.943 1.00 76.62 211 GLU A N 1
ATOM 1671 C CA . GLU A 1 211 ? 5.409 18.228 15.767 1.00 76.62 211 GLU A CA 1
ATOM 1672 C C . GLU A 1 211 ? 4.091 18.822 15.250 1.00 76.62 211 GLU A C 1
ATOM 1674 O O . GLU A 1 211 ? 3.972 20.032 15.064 1.00 76.62 211 GLU A O 1
ATOM 1679 N N . LYS A 1 212 ? 3.041 18.002 15.122 1.00 73.19 212 LYS A N 1
ATOM 1680 C CA . LYS A 1 212 ? 1.730 18.485 14.678 1.00 73.19 212 LYS A CA 1
ATOM 1681 C C . LYS A 1 212 ? 1.088 19.439 15.694 1.00 73.19 212 LYS A C 1
ATOM 1683 O O . LYS A 1 212 ? 0.546 20.468 15.306 1.00 73.19 212 LYS A O 1
ATOM 1688 N N . ALA A 1 213 ? 1.203 19.173 16.994 1.00 72.75 213 ALA A N 1
ATOM 1689 C CA . ALA A 1 213 ? 0.749 20.098 18.031 1.00 72.75 213 ALA A CA 1
ATOM 1690 C C . ALA A 1 213 ? 1.537 21.424 18.034 1.00 72.75 213 ALA A C 1
ATOM 1692 O O . ALA A 1 213 ? 0.944 22.470 18.293 1.00 72.75 213 ALA A O 1
ATOM 1693 N N . GL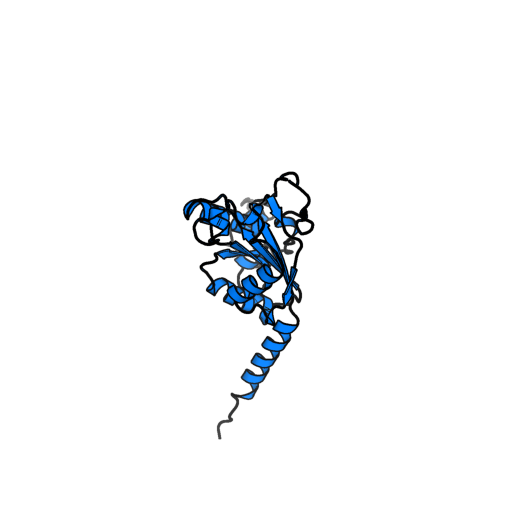U A 1 214 ? 2.834 21.403 17.715 1.00 75.81 214 GLU A N 1
ATOM 1694 C CA . GLU A 1 214 ? 3.659 22.603 17.533 1.00 75.81 214 GLU A CA 1
ATOM 1695 C C . GLU A 1 214 ? 3.211 23.404 16.299 1.00 75.81 214 GLU A C 1
ATOM 1697 O O . GLU A 1 214 ? 2.958 24.603 16.421 1.00 75.81 214 GLU A O 1
ATOM 1702 N N . THR A 1 215 ? 3.016 22.754 15.143 1.00 74.00 215 THR A N 1
ATOM 1703 C CA . THR A 1 215 ? 2.523 23.421 13.915 1.00 74.00 215 THR A CA 1
ATOM 1704 C C . THR A 1 215 ? 1.131 24.037 14.081 1.00 74.00 215 THR A C 1
ATOM 1706 O O . THR A 1 215 ? 0.869 25.115 13.554 1.00 74.00 215 THR A O 1
ATOM 1709 N N . LEU A 1 216 ? 0.252 23.400 14.861 1.00 71.69 216 LEU A N 1
ATOM 1710 C CA . LEU A 1 216 ? -1.085 23.908 15.182 1.00 71.69 216 LEU A CA 1
ATOM 1711 C C . LEU A 1 216 ? -1.090 24.925 16.340 1.00 71.69 216 LEU A C 1
ATOM 1713 O O . LEU A 1 216 ? -2.153 25.413 16.720 1.00 71.69 216 LEU A O 1
ATOM 1717 N N . GLY A 1 217 ? 0.068 25.238 16.936 1.00 70.31 217 GLY A N 1
ATOM 1718 C CA . GLY A 1 217 ? 0.179 26.174 18.060 1.00 70.31 217 GLY A CA 1
ATOM 1719 C C . GLY A 1 217 ? -0.468 25.689 19.366 1.00 70.31 217 GLY A C 1
ATOM 1720 O O . GLY A 1 217 ? -0.735 26.490 20.261 1.00 70.31 217 GLY A O 1
ATOM 1721 N N . LEU A 1 218 ? -0.724 24.385 19.495 1.00 68.88 218 LEU A N 1
ATOM 1722 C CA . LEU A 1 218 ? -1.379 23.761 20.651 1.00 68.88 218 LEU A CA 1
ATOM 1723 C C . LEU A 1 218 ? -0.413 23.529 21.822 1.00 68.88 218 LEU A C 1
ATOM 1725 O O . LEU A 1 218 ? -0.835 23.407 22.974 1.00 68.88 218 LEU A O 1
ATOM 1729 N N . THR A 1 219 ? 0.895 23.502 21.567 1.00 64.56 219 THR A N 1
ATOM 1730 C CA . THR A 1 219 ? 1.907 23.488 22.626 1.00 64.56 219 THR A CA 1
ATOM 1731 C C . THR A 1 219 ? 2.177 24.911 23.105 1.00 64.56 219 THR A C 1
ATOM 1733 O O . THR A 1 219 ? 2.920 25.668 22.479 1.00 64.56 219 THR A O 1
ATOM 1736 N N . SER A 1 220 ? 1.611 25.284 24.255 1.00 51.59 220 SER A N 1
ATOM 1737 C CA . SER A 1 220 ? 2.041 26.500 24.948 1.00 51.59 220 SER A CA 1
ATOM 1738 C C . SER A 1 220 ? 3.500 26.331 25.377 1.00 51.59 220 SER A C 1
ATOM 1740 O O . SER A 1 220 ? 3.831 25.536 26.260 1.00 51.59 220 SER A O 1
ATOM 1742 N N . GLY A 1 221 ? 4.404 27.069 24.729 1.00 46.19 221 GLY A N 1
ATOM 1743 C CA . GLY A 1 221 ? 5.770 27.213 25.211 1.00 46.19 221 GLY A CA 1
ATOM 1744 C C . GLY A 1 221 ? 5.728 27.562 26.697 1.00 46.19 221 GLY A C 1
ATOM 1745 O O . GLY A 1 221 ? 4.944 28.420 27.107 1.00 46.19 221 GLY A O 1
ATOM 1746 N N . ARG A 1 222 ? 6.529 26.860 27.507 1.00 44.59 222 ARG A N 1
ATOM 1747 C CA . ARG A 1 222 ? 6.756 27.120 28.936 1.00 44.59 222 ARG A CA 1
ATOM 1748 C C . ARG A 1 222 ? 6.943 28.621 29.191 1.00 44.59 222 ARG A C 1
ATOM 1750 O O . ARG A 1 222 ? 8.056 29.119 29.183 1.00 44.59 222 ARG A O 1
ATOM 1757 N N . ASN A 1 223 ? 5.853 29.331 29.433 1.00 42.66 223 ASN A N 1
ATOM 1758 C CA . ASN A 1 223 ? 5.812 30.689 29.957 1.00 42.66 223 ASN A CA 1
ATOM 1759 C C . ASN A 1 223 ? 4.477 30.893 30.679 1.00 42.66 223 ASN A C 1
ATOM 1761 O O . ASN A 1 223 ? 3.807 31.917 30.561 1.00 42.66 223 ASN A O 1
ATOM 1765 N N . GLY A 1 224 ? 4.121 29.913 31.513 1.00 42.44 224 GLY A N 1
ATOM 1766 C CA . GLY A 1 224 ? 3.281 30.158 32.675 1.00 42.44 224 GLY A CA 1
ATOM 1767 C C . GLY A 1 224 ? 4.025 31.109 33.609 1.00 42.44 224 GLY A C 1
ATOM 1768 O O . GLY A 1 224 ? 4.678 30.679 34.560 1.00 42.44 224 GLY A O 1
ATOM 1769 N N . LYS A 1 225 ? 3.964 32.415 33.317 1.00 39.12 225 LYS A N 1
ATOM 1770 C CA . LYS A 1 225 ? 4.306 33.470 34.268 1.00 39.12 225 LYS A CA 1
ATOM 1771 C C . LYS A 1 225 ? 3.520 33.169 35.538 1.00 39.12 225 LYS A C 1
ATOM 1773 O O . LYS A 1 225 ? 2.304 33.342 35.577 1.00 39.12 225 LYS A O 1
ATOM 1778 N N . LYS A 1 226 ? 4.225 32.727 36.583 1.00 42.00 226 LYS A N 1
ATOM 1779 C CA . LYS A 1 226 ? 3.733 32.743 37.959 1.00 42.00 226 LYS A CA 1
ATOM 1780 C C . LYS A 1 226 ? 3.267 34.173 38.243 1.00 42.00 226 LYS A C 1
ATOM 1782 O O . LYS A 1 226 ? 4.088 35.036 38.553 1.00 42.00 226 LYS A O 1
ATOM 1787 N N . LYS A 1 227 ? 1.962 34.443 38.138 1.00 41.84 227 LYS A N 1
ATOM 1788 C CA . LYS A 1 227 ? 1.347 35.588 38.811 1.00 41.84 227 LYS A CA 1
ATOM 1789 C C . LYS A 1 227 ? 1.539 35.327 40.303 1.00 41.84 227 LYS A C 1
ATOM 1791 O O . LYS A 1 227 ? 0.759 34.614 40.924 1.00 41.84 227 LYS A O 1
ATOM 1796 N N . LYS A 1 228 ? 2.632 35.853 40.865 1.00 41.91 228 LYS A N 1
ATOM 1797 C CA . LYS A 1 228 ? 2.751 36.059 42.306 1.00 41.91 228 LYS A CA 1
ATOM 1798 C C . LYS A 1 228 ? 1.587 36.967 42.694 1.00 41.91 228 LYS A C 1
ATOM 1800 O O . LYS A 1 228 ? 1.616 38.159 42.402 1.00 41.91 228 LYS A O 1
ATOM 1805 N N . ALA A 1 229 ? 0.564 36.391 43.314 1.00 44.75 229 ALA A N 1
ATOM 1806 C CA . ALA A 1 229 ? -0.356 37.143 44.144 1.00 44.75 229 ALA A CA 1
ATOM 1807 C C . ALA A 1 229 ? 0.478 37.730 45.291 1.00 44.75 229 ALA A C 1
ATOM 1809 O O . ALA A 1 229 ? 0.904 37.011 46.194 1.00 44.75 229 ALA A O 1
ATOM 1810 N N . LYS A 1 230 ? 0.808 39.017 45.183 1.00 41.22 230 LYS A N 1
ATOM 1811 C CA . LYS A 1 230 ? 1.367 39.797 46.281 1.00 41.22 230 LYS A CA 1
ATOM 1812 C C . LYS A 1 230 ? 0.161 40.290 47.084 1.00 41.22 230 LYS A C 1
ATOM 1814 O O . LYS A 1 230 ? -0.602 41.111 46.582 1.00 41.22 230 LYS A O 1
ATOM 1819 N N . ARG A 1 231 ? -0.056 39.672 48.244 1.00 41.34 231 ARG A N 1
ATOM 1820 C CA . ARG A 1 231 ? -0.751 40.305 49.368 1.00 41.34 231 ARG A CA 1
ATOM 1821 C C . ARG A 1 231 ? 0.203 41.294 50.024 1.00 41.34 231 ARG A C 1
ATOM 1823 O O . ARG A 1 231 ? 1.427 41.023 49.967 1.00 41.34 231 ARG A O 1
#

Solvent-accessible surface area (backbone atoms only — not comparable to full-atom values): 13520 Å² total; per-residue (Å²): 138,85,82,92,82,75,66,71,68,55,54,56,51,54,52,54,42,54,58,42,25,67,61,23,33,31,44,35,28,44,31,20,64,65,50,45,32,39,61,70,44,85,42,51,36,63,68,32,74,45,64,66,40,39,49,52,63,43,56,76,75,42,73,50,83,79,35,55,76,46,40,42,55,74,73,19,54,78,36,71,74,63,75,34,45,75,46,39,34,39,38,55,51,71,50,79,84,87,48,70,70,50,56,52,25,36,36,45,76,40,56,61,92,43,58,67,56,49,47,52,48,43,46,44,33,54,62,64,36,86,63,49,66,43,51,33,39,40,36,28,37,51,84,34,78,56,71,68,50,49,51,53,51,51,51,53,55,47,38,30,24,54,66,78,44,82,58,75,59,58,83,66,79,82,80,68,88,53,89,72,54,41,94,70,78,35,66,60,67,70,44,59,81,68,82,65,92,51,70,70,83,74,55,100,78,44,68,66,39,50,52,51,31,51,76,69,62,68,58,76,72,96,68,83,72,77,78,75,82,78,127

pLDDT: mean 73.66, std 16.6, range [39.12, 97.38]

Mean predicted aligned error: 11.69 Å

Radius of gyration: 22.31 Å; Cα contacts (8 Å, |Δi|>4): 335; chains: 1; bounding box: 40×72×77 Å